Protein AF-A0A919HSX3-F1 (afdb_monomer_lite)

Foldseek 3Di:
DEDDDCVVCNPVQQAAEAEDELAEDDPVDDDDDNQDPVRHHDPRYDYHYAYDYDCLQVPDDDACALLFNHDPANQRASNLVNVVVVVLVCVVVPNLAADDLVPDDPVCSVVVVNHDDPVRVRNSHHDPLNVLLRVLCCCPQQVDDDDPDDDVVNVSDDDDDDGPDGPVVSSLSSLLQLLLLLCVCQQVVVVVVDSSLVSQFAQCVDPVSLVVQQVVLVVQQVVLVVQQVVQQVPDDPVCVVVRDRDDGDDDRDGRGSSVVVNVVSVVSNCCLPVHDDDPPDPVVVVVVPPDDPDDDDDDPVVVNVSSVSSNVSNVVCNCLLAPPVGLVVCCVPSSVSNSVCSSHHD

Organism: Klebsiella pneumoniae (NCBI:txid573)

Radius of gyration: 23.53 Å; chains: 1; bounding box: 71×55×70 Å

InterPro domains:
  IPR018712 T6SS, Phospholipase effector Tle1-like, catalytic domain [PF09994] (11-87)
  IPR054388 T6SS, Phospholipase effector Tle1-like, C-terminal domain [PF22137] (131-345)

pLDDT: mean 89.42, std 12.16, range [39.06, 98.56]

Secondary structure (DSSP, 8-state):
-PPPPHHHHTTS-S-EEEEEESS---TTS----S--TTS---TTEEEEEESSSHHHHH--PPTTGGG-S-SSSGGGSTHHHHHHHHHHHHHHTT----B-GGGS-GGGTT-GGGBPPHHHHHTT---HHHHHHHHHHHHHHH-----SS--HHHHT---PPPPSS-HHHHHHHHHHHHHHHHIIIIIT-GGGGSHHHHHS--TT-SHHHHHHHHHHHHHHHHHHHHHHHHHHHHS-GGGGGG--PPPPPPP---S-HHHHHHHHHHHHHHHHHH-PPPPS-HHHHHHTT-SSS------HHHHHHHHHHHHHHHHHHHHHHS-TT-GGGGTTSHHHHHHHHHHH--

Structure (mmCIF, N/CA/C/O backbone):
data_AF-A0A919HSX3-F1
#
_entry.id   AF-A0A919HSX3-F1
#
loop_
_atom_site.group_PDB
_atom_site.id
_atom_site.type_symbol
_atom_site.label_atom_id
_atom_site.label_alt_id
_atom_site.label_comp_id
_atom_site.label_asym_id
_atom_site.label_entity_id
_atom_site.label_seq_id
_atom_site.pdbx_PDB_ins_code
_atom_site.Cartn_x
_atom_site.Cartn_y
_atom_site.Cartn_z
_atom_site.occupancy
_atom_site.B_iso_or_equiv
_atom_site.auth_seq_id
_atom_site.auth_comp_id
_atom_site.auth_asym_id
_atom_site.auth_atom_id
_atom_site.pdbx_PDB_model_num
ATOM 1 N N . MET A 1 1 ? 4.288 -13.876 16.994 1.00 58.75 1 MET A N 1
ATOM 2 C CA . MET A 1 1 ? 3.567 -14.457 18.169 1.00 58.75 1 MET A CA 1
ATOM 3 C C . MET A 1 1 ? 2.396 -15.279 17.642 1.00 58.75 1 MET A C 1
ATOM 5 O O . MET A 1 1 ? 1.659 -14.753 16.823 1.00 58.75 1 MET A O 1
ATOM 9 N N . GLU A 1 2 ? 2.237 -16.547 18.030 1.00 80.69 2 GLU A N 1
ATOM 10 C CA . GLU A 1 2 ? 1.184 -17.411 17.460 1.00 80.69 2 GLU A CA 1
ATOM 11 C C . GLU A 1 2 ? -0.181 -17.210 18.136 1.00 80.69 2 GLU A C 1
ATOM 13 O O . GLU A 1 2 ? -0.257 -16.921 19.332 1.00 80.69 2 GLU A O 1
ATOM 18 N N . LEU A 1 3 ? -1.266 -17.399 17.375 1.00 85.62 3 LEU A N 1
ATOM 19 C CA . LEU A 1 3 ? -2.615 -17.459 17.940 1.00 85.62 3 LEU A CA 1
ATOM 20 C C . LEU A 1 3 ? -2.760 -18.679 18.871 1.00 85.62 3 LEU A C 1
ATOM 22 O O . LEU A 1 3 ? -2.145 -19.713 18.590 1.00 85.62 3 LEU A O 1
ATOM 26 N N . PRO A 1 4 ? -3.603 -18.593 19.925 1.00 86.06 4 PRO A N 1
ATOM 27 C CA . PRO A 1 4 ? -3.872 -19.699 20.841 1.00 86.06 4 PRO A CA 1
ATOM 28 C C . PRO A 1 4 ? -4.146 -21.016 20.116 1.00 86.06 4 PRO A C 1
ATOM 30 O O . PRO A 1 4 ? -4.780 -21.040 19.059 1.00 86.06 4 PRO A O 1
ATOM 33 N N . ASP A 1 5 ? -3.653 -22.104 20.696 1.00 84.19 5 ASP A N 1
ATOM 34 C CA . ASP A 1 5 ? -3.845 -23.450 20.172 1.00 84.19 5 ASP A CA 1
ATOM 35 C C . ASP A 1 5 ? -5.328 -23.861 20.195 1.00 84.19 5 ASP A C 1
ATOM 37 O O . ASP A 1 5 ? -6.028 -23.639 21.185 1.00 84.19 5 ASP A O 1
ATOM 41 N N . ASP A 1 6 ? -5.803 -24.473 19.109 1.00 83.88 6 ASP A N 1
ATOM 42 C CA . ASP A 1 6 ? -7.217 -24.839 18.964 1.00 83.88 6 ASP A CA 1
ATOM 43 C C . ASP A 1 6 ? -7.579 -26.117 19.729 1.00 83.88 6 ASP A C 1
ATOM 45 O O . ASP A 1 6 ? -8.749 -26.300 20.065 1.00 83.88 6 ASP A O 1
ATOM 49 N N . GLU A 1 7 ? -6.617 -27.002 20.017 1.00 84.75 7 GLU A N 1
ATOM 50 C CA . GLU A 1 7 ? -6.883 -28.199 20.828 1.00 84.75 7 GLU A CA 1
ATOM 51 C C . GLU A 1 7 ? -7.170 -27.801 22.280 1.00 84.75 7 GLU A C 1
ATOM 53 O O . GLU A 1 7 ? -8.076 -28.340 22.918 1.00 84.75 7 GLU A O 1
ATOM 58 N N . THR A 1 8 ? -6.436 -26.807 22.781 1.00 86.88 8 THR A N 1
ATOM 59 C CA . THR A 1 8 ? -6.531 -26.325 24.163 1.00 86.88 8 THR A CA 1
ATOM 60 C C . THR A 1 8 ? -7.590 -25.232 24.337 1.00 86.88 8 THR A C 1
ATOM 62 O O . THR A 1 8 ? -8.330 -25.233 25.320 1.00 86.88 8 THR A O 1
ATOM 65 N N . TYR A 1 9 ? -7.682 -24.295 23.390 1.00 86.31 9 TYR A N 1
ATOM 66 C CA . TYR A 1 9 ? -8.539 -23.103 23.459 1.00 86.31 9 TYR A CA 1
ATOM 67 C C . TYR A 1 9 ? -9.552 -23.043 22.310 1.00 86.31 9 TYR A C 1
ATOM 69 O O . TYR A 1 9 ? -9.947 -21.961 21.863 1.00 86.31 9 TYR A O 1
ATOM 77 N N . GLY A 1 10 ? -9.984 -24.209 21.829 1.00 84.38 10 GLY A N 1
ATOM 78 C CA . GLY A 1 10 ? -10.921 -24.347 20.720 1.00 84.38 10 GLY A CA 1
ATOM 79 C C . GLY A 1 10 ? -12.138 -23.434 20.849 1.00 84.38 10 GLY A C 1
ATOM 80 O O . GLY A 1 10 ? -12.884 -23.467 21.828 1.00 84.38 10 GLY A O 1
ATOM 81 N N . GLY A 1 11 ? -12.340 -22.591 19.836 1.00 85.19 11 GLY A N 1
ATOM 82 C CA . GLY A 1 11 ? -13.461 -21.659 19.779 1.00 85.19 11 GLY A CA 1
ATOM 83 C C . GLY A 1 11 ? -13.307 -20.388 20.619 1.00 85.19 11 GLY A C 1
ATOM 84 O O . GLY A 1 11 ? -14.274 -19.625 20.669 1.00 85.19 11 GLY A O 1
ATOM 85 N N . LEU A 1 12 ? -12.150 -20.122 21.235 1.00 92.38 12 LEU A N 1
ATOM 86 C CA . LEU A 1 12 ? -11.864 -18.829 21.871 1.00 92.38 12 LEU A CA 1
ATOM 87 C C . LEU A 1 12 ? -11.880 -17.695 20.835 1.00 92.38 12 LEU A C 1
ATOM 89 O O . LEU A 1 12 ? -12.573 -16.696 21.014 1.00 92.38 12 LEU A O 1
ATOM 93 N N . ILE A 1 13 ? -11.169 -17.886 19.720 1.00 92.69 13 ILE A N 1
ATOM 94 C CA . ILE A 1 13 ? -11.174 -16.973 18.572 1.00 92.69 13 ILE A CA 1
ATOM 95 C C . ILE A 1 13 ? -12.144 -17.517 17.525 1.00 92.69 13 ILE A C 1
ATOM 97 O O . ILE A 1 13 ? -12.017 -18.656 17.080 1.00 92.69 13 ILE A O 1
ATOM 101 N N . LYS A 1 14 ? -13.133 -16.704 17.134 1.00 92.44 14 LYS A N 1
ATOM 102 C CA . LYS A 1 14 ? -14.157 -17.096 16.148 1.00 92.44 14 LYS A CA 1
ATOM 103 C C . LYS A 1 14 ? -13.720 -16.846 14.709 1.00 92.44 14 LYS A C 1
ATOM 105 O O . LYS A 1 14 ? -13.995 -17.664 13.838 1.00 92.44 14 LYS A O 1
ATOM 110 N N . LYS A 1 15 ? -13.040 -15.725 14.474 1.00 93.06 15 LYS A N 1
ATOM 111 C CA . LYS A 1 15 ? -12.499 -15.337 13.174 1.00 93.06 15 LYS A CA 1
ATOM 112 C C . LYS A 1 15 ? -11.264 -14.468 13.382 1.00 93.06 15 LYS A C 1
ATOM 114 O O . LYS A 1 15 ? -11.265 -13.597 14.248 1.00 93.06 15 LYS A O 1
ATOM 119 N N . CYS A 1 16 ? -10.242 -14.696 12.572 1.00 95.12 16 CYS A N 1
ATOM 120 C CA . CYS A 1 16 ? -9.092 -13.825 12.404 1.00 95.12 16 CYS A CA 1
ATOM 121 C C . CYS A 1 16 ? -8.923 -13.543 10.905 1.00 95.12 16 CYS A C 1
ATOM 123 O O . CYS A 1 16 ? -9.013 -14.452 10.079 1.00 95.12 16 CYS A O 1
ATOM 125 N N . VAL A 1 17 ? -8.720 -12.277 10.556 1.00 96.44 17 VAL A N 1
ATOM 126 C CA . VAL A 1 17 ? -8.396 -11.844 9.196 1.00 96.44 17 VAL A CA 1
ATOM 127 C C . VAL A 1 17 ? -7.115 -11.036 9.284 1.00 96.44 17 VAL A C 1
ATOM 129 O O . VAL A 1 17 ? -7.069 -10.038 10.000 1.00 96.44 17 VAL A O 1
ATOM 132 N N . HIS A 1 18 ? -6.079 -11.490 8.588 1.00 97.38 18 HIS A N 1
ATOM 133 C CA . HIS A 1 18 ? -4.786 -10.828 8.531 1.00 97.38 18 HIS A CA 1
ATOM 134 C C . HIS A 1 18 ? -4.514 -10.375 7.097 1.00 97.38 18 HIS A C 1
ATOM 136 O O . HIS A 1 18 ? -4.361 -11.196 6.197 1.00 97.38 18 HIS A O 1
ATOM 142 N N . LEU A 1 19 ? -4.502 -9.064 6.872 1.00 97.81 19 LEU A N 1
ATOM 143 C CA . LEU A 1 19 ? -4.258 -8.470 5.559 1.00 97.81 19 LEU A CA 1
ATOM 144 C C . LEU A 1 19 ? -2.809 -7.985 5.539 1.00 97.81 19 LEU A C 1
ATOM 146 O O . LEU A 1 19 ? -2.426 -7.175 6.382 1.00 97.81 19 LEU A O 1
ATOM 150 N N . VAL A 1 20 ? -1.994 -8.518 4.629 1.00 97.31 20 VAL A N 1
ATOM 151 C CA . VAL A 1 20 ? -0.535 -8.349 4.654 1.00 97.31 20 VAL A CA 1
ATOM 152 C C . VAL A 1 20 ? -0.020 -7.659 3.399 1.00 97.31 20 VAL A C 1
ATOM 154 O O . VAL A 1 20 ? -0.545 -7.837 2.299 1.00 97.31 20 VAL A O 1
ATOM 157 N N . SER A 1 21 ? 1.044 -6.879 3.568 1.00 97.44 21 SER A N 1
ATOM 158 C CA . SER A 1 21 ? 1.722 -6.184 2.476 1.00 97.44 21 SER A CA 1
ATOM 159 C C . SER A 1 21 ? 2.553 -7.156 1.639 1.00 97.44 21 SER A C 1
ATOM 161 O O . SER A 1 21 ? 3.377 -7.901 2.162 1.00 97.44 21 SER A O 1
ATOM 163 N N . GLY A 1 22 ? 2.360 -7.110 0.323 1.00 96.50 22 GLY A N 1
ATOM 164 C CA . GLY A 1 22 ? 3.170 -7.832 -0.651 1.00 96.50 22 GLY A CA 1
ATOM 165 C C . GLY A 1 22 ? 4.442 -7.101 -1.082 1.00 96.50 22 GLY A C 1
ATOM 166 O O . GLY A 1 22 ? 5.256 -7.706 -1.775 1.00 96.50 22 GLY A O 1
ATOM 167 N N . HIS A 1 23 ? 4.610 -5.814 -0.731 1.00 97.19 23 HIS A N 1
ATOM 168 C CA . HIS A 1 23 ? 5.729 -4.993 -1.211 1.00 97.19 23 HIS A CA 1
ATOM 169 C C . HIS A 1 23 ? 6.658 -4.401 -0.135 1.00 97.19 23 HIS A C 1
ATOM 171 O O . HIS A 1 23 ? 7.686 -3.833 -0.504 1.00 97.19 23 HIS A O 1
ATOM 177 N N . GLU A 1 24 ? 6.341 -4.524 1.157 1.00 96.19 24 GLU A N 1
ATOM 178 C CA . GLU A 1 24 ? 7.178 -4.014 2.252 1.00 96.19 24 GLU A CA 1
ATOM 179 C C . GLU A 1 24 ? 8.506 -4.782 2.379 1.00 96.19 24 GLU A C 1
ATOM 181 O O . GLU A 1 24 ? 8.541 -6.006 2.271 1.00 96.19 24 GLU A O 1
ATOM 186 N N . GLN A 1 25 ? 9.609 -4.057 2.595 1.00 92.00 25 GLN A N 1
ATOM 187 C CA . GLN A 1 25 ? 10.972 -4.616 2.605 1.00 92.00 25 GLN A CA 1
ATOM 188 C C . GLN A 1 25 ? 11.880 -4.007 3.678 1.00 92.00 25 GLN A C 1
ATOM 190 O O . GLN A 1 25 ? 13.057 -4.357 3.764 1.00 92.00 25 GLN A O 1
ATOM 195 N N . ARG A 1 26 ? 11.382 -3.059 4.479 1.00 88.88 26 ARG A N 1
ATOM 196 C CA . ARG A 1 26 ? 12.188 -2.437 5.527 1.00 88.88 26 ARG A CA 1
ATOM 197 C C . ARG A 1 26 ? 12.469 -3.449 6.631 1.00 88.88 26 ARG A C 1
ATOM 199 O O . ARG A 1 26 ? 11.552 -4.042 7.190 1.00 88.88 26 ARG A O 1
ATOM 206 N N . LEU A 1 27 ? 13.739 -3.558 7.017 1.00 83.69 27 LEU A N 1
ATOM 207 C CA . LEU A 1 27 ? 14.185 -4.434 8.108 1.00 83.69 27 LEU A CA 1
ATOM 208 C C . LEU A 1 27 ? 13.515 -4.107 9.453 1.00 83.69 27 LEU A C 1
ATOM 210 O O . LEU A 1 27 ? 13.384 -4.980 10.302 1.00 83.69 27 LEU A O 1
ATOM 214 N N . CYS A 1 28 ? 13.060 -2.864 9.642 1.00 85.00 28 CYS A N 1
ATOM 215 C CA . CYS A 1 28 ? 12.328 -2.439 10.834 1.00 85.00 28 CYS A CA 1
ATOM 216 C C . CYS A 1 28 ? 10.829 -2.804 10.830 1.00 85.00 28 CYS A C 1
ATOM 218 O O . CYS A 1 28 ? 10.156 -2.540 11.823 1.00 85.00 28 CYS A O 1
ATOM 220 N N . PHE A 1 29 ? 10.314 -3.423 9.759 1.00 90.81 29 PHE A N 1
ATOM 221 C CA . PHE A 1 29 ? 8.922 -3.874 9.632 1.00 90.81 29 PHE A CA 1
ATOM 222 C C . PHE A 1 29 ? 8.835 -5.344 9.170 1.00 90.81 29 PHE A C 1
ATOM 224 O O . PHE A 1 29 ? 8.279 -5.619 8.103 1.00 90.81 29 PHE A O 1
ATOM 231 N N . PRO A 1 30 ? 9.376 -6.313 9.936 1.00 92.12 30 PRO A N 1
ATOM 232 C CA . PRO A 1 30 ? 9.204 -7.725 9.613 1.00 92.12 30 PRO A CA 1
ATOM 233 C C . PRO A 1 30 ? 7.727 -8.138 9.725 1.00 92.12 30 PRO A C 1
ATOM 235 O O . PRO A 1 30 ? 7.001 -7.675 10.604 1.00 92.12 30 PRO A O 1
ATOM 238 N N . LEU A 1 31 ? 7.286 -9.032 8.836 1.00 92.75 31 LEU A N 1
ATOM 239 C CA . LEU A 1 31 ? 5.938 -9.598 8.874 1.00 92.75 31 LEU A CA 1
ATOM 240 C C . LEU A 1 31 ? 5.865 -10.774 9.860 1.00 92.75 31 LEU A C 1
ATOM 242 O O . LEU A 1 31 ? 6.533 -11.789 9.667 1.00 92.75 31 LEU A O 1
ATOM 246 N N . ASP A 1 32 ? 4.976 -10.683 10.847 1.00 93.06 32 ASP A N 1
ATOM 247 C CA . ASP A 1 32 ? 4.544 -11.815 11.673 1.00 93.06 32 ASP A CA 1
ATOM 248 C C . ASP A 1 32 ? 3.318 -12.485 11.032 1.00 93.06 32 ASP A C 1
ATOM 250 O O . ASP A 1 32 ? 2.192 -12.014 11.181 1.00 93.06 32 ASP A O 1
ATOM 254 N N . SER A 1 33 ? 3.520 -13.592 10.313 1.00 94.69 33 SER A N 1
ATOM 255 C CA . SER A 1 33 ? 2.406 -14.367 9.747 1.00 94.69 33 SER A CA 1
ATOM 256 C C . SER A 1 33 ? 1.567 -15.036 10.844 1.00 94.69 33 SER A C 1
ATOM 258 O O . SER A 1 33 ? 2.094 -15.487 11.862 1.00 94.69 33 SER A O 1
ATOM 260 N N . VAL A 1 34 ? 0.260 -15.188 10.604 1.00 94.62 34 VAL A N 1
ATOM 261 C CA . VAL A 1 34 ? -0.631 -15.986 11.473 1.00 94.62 34 VAL A CA 1
ATOM 262 C C . VAL A 1 34 ? -0.473 -17.501 11.267 1.00 94.62 34 VAL A C 1
ATOM 264 O O . VAL A 1 34 ? -1.137 -18.295 11.940 1.00 94.62 34 VAL A O 1
ATOM 267 N N . ARG A 1 35 ? 0.398 -17.929 10.345 1.00 93.38 35 ARG A N 1
ATOM 268 C CA . ARG A 1 35 ? 0.764 -19.336 10.145 1.00 93.38 35 ARG A CA 1
ATOM 269 C C . ARG A 1 35 ? 1.592 -19.837 11.333 1.00 93.38 35 ARG A C 1
ATOM 271 O O . ARG A 1 35 ? 2.592 -19.229 11.699 1.00 93.38 35 ARG A O 1
ATOM 278 N N . ARG A 1 36 ? 1.198 -20.974 11.911 1.00 90.44 36 ARG A N 1
ATOM 279 C CA . ARG A 1 36 ? 1.895 -21.596 13.050 1.00 90.44 36 ARG A CA 1
ATOM 280 C C . ARG A 1 36 ? 3.203 -22.266 12.616 1.00 90.44 36 ARG A C 1
ATOM 282 O O . ARG A 1 36 ? 3.376 -22.607 11.443 1.00 90.44 36 ARG A O 1
ATOM 289 N N . ALA A 1 37 ? 4.082 -22.561 13.573 1.00 87.94 37 ALA A N 1
ATOM 290 C CA . ALA A 1 37 ? 5.369 -23.232 13.366 1.00 87.94 37 ALA A CA 1
ATOM 291 C C . ALA A 1 37 ? 5.259 -24.606 12.680 1.00 87.94 37 ALA A C 1
ATOM 293 O O . ALA A 1 37 ? 6.199 -25.059 12.033 1.00 87.94 37 ALA A O 1
ATOM 294 N N . ASN A 1 38 ? 4.100 -25.264 12.769 1.00 88.31 38 ASN A N 1
ATOM 295 C CA . ASN A 1 38 ? 3.816 -26.506 12.042 1.00 88.31 38 ASN A CA 1
ATOM 296 C C . ASN A 1 38 ? 3.491 -26.294 10.544 1.00 88.31 38 ASN A C 1
ATOM 298 O O . ASN A 1 38 ? 3.114 -27.245 9.858 1.00 88.31 38 ASN A O 1
ATOM 302 N N . GLY A 1 39 ? 3.587 -25.056 10.049 1.00 89.00 39 GLY A N 1
ATOM 303 C CA . GLY A 1 39 ? 3.331 -24.669 8.664 1.00 89.00 39 GLY A CA 1
ATOM 304 C C . GLY A 1 39 ? 1.853 -24.512 8.305 1.00 89.00 39 GLY A C 1
ATOM 305 O O . GLY A 1 39 ? 1.542 -24.290 7.136 1.00 89.00 39 GLY A O 1
ATOM 306 N N . LYS A 1 40 ? 0.929 -24.627 9.268 1.00 90.00 40 LYS A N 1
ATOM 307 C CA . LYS A 1 40 ? -0.518 -24.554 9.025 1.00 90.00 40 LYS A CA 1
ATOM 308 C C . LYS A 1 40 ? -1.117 -23.260 9.560 1.00 90.00 40 LYS A C 1
ATOM 310 O O . LYS A 1 40 ? -0.707 -22.739 10.596 1.00 90.00 40 LYS A O 1
ATOM 315 N N . TYR A 1 41 ? -2.135 -22.777 8.861 1.00 91.81 41 TYR A N 1
ATOM 316 C CA . TYR A 1 41 ? -2.986 -21.697 9.345 1.00 91.81 41 TYR A CA 1
ATOM 317 C C . TYR A 1 41 ? -4.011 -22.236 10.357 1.00 91.81 41 TYR A C 1
ATOM 319 O O . TYR A 1 41 ? -4.549 -23.328 10.141 1.00 91.81 41 TYR A O 1
ATOM 327 N N . PRO A 1 42 ? -4.300 -21.501 11.447 1.00 92.31 42 PRO A N 1
ATOM 328 C CA . PRO A 1 42 ? -5.429 -21.804 12.322 1.00 92.31 42 PRO A CA 1
ATOM 329 C C . PRO A 1 42 ? -6.743 -21.835 11.522 1.00 92.31 42 PRO A C 1
ATOM 331 O O . PRO A 1 42 ? -6.942 -20.955 10.686 1.00 92.31 42 PRO A O 1
ATOM 334 N N . PRO A 1 43 ? -7.680 -22.768 11.777 1.00 90.50 43 PRO A N 1
ATOM 335 C CA . PRO A 1 43 ? -8.936 -22.850 11.022 1.00 90.50 43 PRO A CA 1
ATOM 336 C C . PRO A 1 43 ? -9.808 -21.588 11.104 1.00 90.50 43 PRO A C 1
ATOM 338 O O . PRO A 1 43 ? -10.620 -21.334 10.218 1.00 90.50 43 PRO A O 1
ATOM 341 N N . CYS A 1 44 ? -9.660 -20.795 12.169 1.00 91.31 44 CYS A N 1
ATOM 342 C CA . CYS A 1 44 ? -10.371 -19.530 12.341 1.00 91.31 44 CYS A CA 1
ATOM 343 C C . CYS A 1 44 ? -9.726 -18.358 11.580 1.00 91.31 44 CYS A C 1
ATOM 345 O O . CYS A 1 44 ? -10.335 -17.290 11.504 1.00 91.31 44 CYS A O 1
ATOM 347 N N . ALA A 1 45 ? -8.514 -18.531 11.045 1.00 93.56 45 ALA A N 1
ATOM 348 C CA . ALA A 1 45 ? -7.707 -17.467 10.471 1.00 93.56 45 ALA A CA 1
ATOM 349 C C . ALA A 1 45 ? -7.631 -17.552 8.944 1.00 93.56 45 ALA A C 1
ATOM 351 O O . ALA A 1 45 ? -7.498 -18.629 8.365 1.00 93.56 45 ALA A O 1
ATOM 352 N N . ILE A 1 46 ? -7.662 -16.389 8.300 1.00 94.62 46 ILE A N 1
ATOM 353 C CA . ILE A 1 46 ? -7.290 -16.213 6.896 1.00 94.62 46 ILE A CA 1
ATOM 354 C C . ILE A 1 46 ? -6.206 -15.141 6.807 1.00 94.62 46 ILE A C 1
ATOM 356 O O . ILE A 1 46 ? -6.256 -14.146 7.531 1.00 94.62 46 ILE A O 1
ATOM 360 N N . GLU A 1 47 ? -5.233 -15.350 5.926 1.00 96.00 47 GLU A N 1
ATOM 361 C CA . GLU A 1 47 ? -4.163 -14.396 5.642 1.00 96.00 47 GLU A CA 1
ATOM 362 C C . GLU A 1 47 ? -4.180 -14.059 4.152 1.00 96.00 47 GLU A C 1
ATOM 364 O O . GLU A 1 47 ? -4.168 -14.963 3.314 1.00 96.00 47 GLU A O 1
ATOM 369 N N . VAL A 1 48 ? -4.261 -12.772 3.821 1.00 96.44 48 VAL A N 1
ATOM 370 C CA . VAL A 1 48 ? -4.494 -12.294 2.454 1.00 96.44 48 VAL A CA 1
ATOM 371 C C . VAL A 1 48 ? -3.415 -11.290 2.077 1.00 96.44 48 VAL A C 1
ATOM 373 O O . VAL A 1 48 ? -3.220 -10.293 2.768 1.00 96.44 48 VAL A O 1
ATOM 376 N N . VAL A 1 49 ? -2.719 -11.545 0.970 1.00 96.25 49 VAL A N 1
ATOM 377 C CA . VAL A 1 49 ? -1.662 -10.664 0.459 1.00 96.25 49 VAL A CA 1
ATOM 378 C C . VAL A 1 49 ? -2.267 -9.586 -0.435 1.00 96.25 49 VAL A C 1
ATOM 380 O O . VAL A 1 49 ? -2.988 -9.893 -1.383 1.00 96.25 49 VAL A O 1
ATOM 383 N N . TYR A 1 50 ? -1.920 -8.332 -0.163 1.00 97.31 50 TYR A N 1
ATOM 384 C CA . TYR A 1 50 ? -2.330 -7.154 -0.923 1.00 97.31 50 TYR A CA 1
ATOM 385 C C . TYR A 1 50 ? -1.122 -6.442 -1.547 1.00 97.31 50 TYR A C 1
ATOM 387 O O . TYR A 1 50 ? -0.007 -6.538 -1.026 1.00 97.31 50 TYR A O 1
ATOM 395 N N . PRO A 1 51 ? -1.298 -5.700 -2.655 1.00 97.25 51 PRO A N 1
ATOM 396 C CA . PRO A 1 51 ? -0.240 -4.856 -3.168 1.00 97.25 51 PRO A CA 1
ATOM 397 C C . PRO A 1 51 ? -0.046 -3.660 -2.237 1.00 97.25 51 PRO A C 1
ATOM 399 O O . PRO A 1 51 ? -0.999 -3.130 -1.685 1.00 97.25 51 PRO A O 1
ATOM 402 N N . GLY A 1 52 ? 1.196 -3.210 -2.129 1.00 96.06 52 GLY A N 1
ATOM 403 C CA . GLY A 1 52 ? 1.568 -1.961 -1.468 1.00 96.06 52 GLY A CA 1
ATOM 404 C C . GLY A 1 52 ? 2.586 -2.209 -0.367 1.00 96.06 52 GLY A C 1
ATOM 405 O O . GLY A 1 52 ? 2.888 -3.366 -0.081 1.00 96.06 52 GLY A O 1
ATOM 406 N N . MET A 1 53 ? 3.154 -1.146 0.188 1.00 95.50 53 MET A N 1
ATOM 407 C CA . MET A 1 53 ? 4.012 -1.140 1.376 1.00 95.50 53 MET A CA 1
ATOM 408 C C . MET A 1 53 ? 3.163 -1.261 2.652 1.00 95.50 53 MET A C 1
ATOM 410 O O . MET A 1 53 ? 1.973 -1.550 2.585 1.00 95.50 53 MET A O 1
ATOM 414 N N . HIS A 1 54 ? 3.748 -1.041 3.830 1.00 95.44 54 HIS A N 1
ATOM 415 C CA . HIS A 1 54 ? 3.041 -1.184 5.106 1.00 95.44 54 HIS A CA 1
ATOM 416 C C . HIS A 1 54 ? 1.739 -0.357 5.210 1.00 95.44 54 HIS A C 1
ATOM 418 O O . HIS A 1 54 ? 0.669 -0.911 5.475 1.00 95.44 54 HIS A O 1
ATOM 424 N N . SER A 1 55 ? 1.805 0.956 4.971 1.00 95.19 55 SER A N 1
ATOM 425 C CA . SER A 1 55 ? 0.649 1.851 5.153 1.00 95.19 55 SER A CA 1
ATOM 426 C C . SER A 1 55 ? -0.293 1.900 3.945 1.00 95.19 55 SER A C 1
ATOM 428 O O . SER A 1 55 ? -1.437 2.319 4.103 1.00 95.19 55 SER A O 1
ATOM 430 N N . ASP A 1 56 ? 0.116 1.377 2.783 1.00 95.94 56 ASP A N 1
ATOM 431 C CA . ASP A 1 56 ? -0.813 1.054 1.688 1.00 95.94 56 ASP A CA 1
ATOM 432 C C . ASP A 1 56 ? -1.857 0.007 2.142 1.00 95.94 56 ASP A C 1
ATOM 434 O O . ASP A 1 56 ? -2.924 -0.095 1.545 1.00 95.94 56 ASP A O 1
ATOM 438 N N . ILE A 1 57 ? -1.553 -0.793 3.180 1.00 96.44 57 ILE A N 1
ATOM 439 C CA . ILE A 1 57 ? -2.465 -1.801 3.741 1.00 96.44 57 ILE A CA 1
ATOM 440 C C . ILE A 1 57 ? -3.204 -1.244 4.956 1.00 96.44 57 ILE A C 1
ATOM 442 O O . ILE A 1 57 ? -4.431 -1.206 4.979 1.00 96.44 57 ILE A O 1
ATOM 446 N N . GLY A 1 58 ? -2.459 -0.795 5.969 1.00 94.06 58 GLY A N 1
ATOM 447 C CA . GLY A 1 58 ? -3.039 -0.318 7.229 1.00 94.06 58 GLY A CA 1
ATOM 448 C C . GLY A 1 58 ? -3.729 1.047 7.139 1.00 94.06 58 GLY A C 1
ATOM 449 O O . GLY A 1 58 ? -4.453 1.424 8.059 1.00 94.06 58 GLY A O 1
ATOM 450 N N . GLY A 1 59 ? -3.506 1.790 6.052 1.00 93.50 59 GLY A N 1
ATOM 451 C CA . GLY A 1 59 ? -3.834 3.208 5.958 1.00 93.50 59 GLY A CA 1
ATOM 452 C C . GLY A 1 59 ? -2.826 4.089 6.703 1.00 93.50 59 GLY A C 1
ATOM 453 O O . GLY A 1 59 ? -1.966 3.614 7.445 1.00 93.50 59 GLY A O 1
ATOM 454 N N . GLY A 1 60 ? -2.926 5.402 6.495 1.00 89.00 60 GLY A N 1
ATOM 455 C CA . GLY A 1 60 ? -2.104 6.397 7.196 1.00 89.00 60 GLY A CA 1
ATOM 456 C C . GLY A 1 60 ? -1.438 7.426 6.287 1.00 89.00 60 GLY A C 1
ATOM 457 O O . GLY A 1 60 ? -1.092 8.503 6.776 1.00 89.00 60 GLY A O 1
ATOM 458 N N . TYR A 1 61 ? -1.323 7.129 4.992 1.00 89.69 61 TYR A N 1
ATOM 459 C CA . TYR A 1 61 ? -0.898 8.093 3.982 1.00 89.69 61 TYR A CA 1
ATOM 460 C C . TYR A 1 61 ? -2.044 9.051 3.619 1.00 89.69 61 TYR A C 1
ATOM 462 O O . TYR A 1 61 ? -3.086 8.582 3.164 1.00 89.69 61 TYR A O 1
ATOM 470 N N . PRO A 1 62 ? -1.915 10.376 3.815 1.00 90.06 62 PRO A N 1
ATOM 471 C CA . PRO A 1 62 ? -2.807 11.361 3.214 1.00 90.06 62 PRO A CA 1
ATOM 472 C C . PRO A 1 62 ? -2.718 11.409 1.678 1.00 90.06 62 PRO A C 1
ATOM 474 O O . PRO A 1 62 ? -1.660 11.134 1.101 1.00 90.06 62 PRO A O 1
ATOM 477 N N . PRO A 1 63 ? -3.788 11.873 1.005 1.00 90.94 63 PRO A N 1
ATOM 478 C CA . PRO A 1 63 ? -3.747 12.210 -0.414 1.00 90.94 63 PRO A CA 1
ATOM 479 C C . PRO A 1 63 ? -2.591 13.159 -0.754 1.00 90.94 63 PRO A C 1
ATOM 481 O O . PRO A 1 63 ? -2.383 14.180 -0.094 1.00 90.94 63 PRO A O 1
ATOM 484 N N . GLY A 1 64 ? -1.847 12.833 -1.811 1.00 90.19 64 GLY A N 1
ATOM 485 C CA . GLY A 1 64 ? -0.720 13.622 -2.307 1.00 90.19 64 GLY A CA 1
ATOM 486 C C . GLY A 1 64 ? 0.632 13.313 -1.660 1.00 90.19 64 GLY A C 1
ATOM 487 O O . GLY A 1 64 ? 1.645 13.823 -2.145 1.00 90.19 64 GLY A O 1
ATOM 488 N N . GLU A 1 65 ? 0.700 12.472 -0.622 1.00 88.44 65 GLU A N 1
ATOM 489 C CA . GLU A 1 65 ? 1.986 12.054 -0.053 1.00 88.44 65 GLU A CA 1
ATOM 490 C C . GLU A 1 65 ? 2.828 11.312 -1.097 1.00 88.44 65 GLU A C 1
ATOM 492 O O . GLU A 1 65 ? 2.314 10.518 -1.888 1.00 88.44 65 GLU A O 1
ATOM 497 N N . GLN A 1 66 ? 4.120 11.647 -1.181 1.00 85.75 66 GLN A N 1
ATOM 498 C CA . GLN A 1 66 ? 5.009 11.175 -2.252 1.00 85.75 66 GLN A CA 1
ATOM 499 C C . GLN A 1 66 ? 4.528 11.509 -3.675 1.00 85.75 66 GLN A C 1
ATOM 501 O O . GLN A 1 66 ? 5.009 10.934 -4.653 1.00 85.75 66 GLN A O 1
ATOM 506 N N . GLY A 1 67 ? 3.595 12.456 -3.810 1.00 86.62 67 GLY A N 1
ATOM 507 C CA . GLY A 1 67 ? 2.975 12.812 -5.080 1.00 86.62 67 GLY A CA 1
ATOM 508 C C . GLY A 1 67 ? 2.011 11.749 -5.606 1.00 86.62 67 GLY A C 1
ATOM 509 O O . GLY A 1 67 ? 1.754 11.713 -6.816 1.00 86.62 67 GLY A O 1
ATOM 510 N N . LYS A 1 68 ? 1.435 10.926 -4.725 1.00 88.88 68 LYS A N 1
ATOM 511 C CA . LYS A 1 68 ? 0.562 9.790 -5.055 1.00 88.88 68 LYS A CA 1
ATOM 512 C C . LYS A 1 68 ? -0.851 9.963 -4.498 1.00 88.88 68 LYS A C 1
ATOM 514 O O . LYS A 1 68 ? -1.066 10.779 -3.608 1.00 88.88 68 LYS A O 1
ATOM 519 N N . GLY A 1 69 ? -1.834 9.253 -5.056 1.00 83.50 69 GLY A N 1
ATOM 520 C CA . GLY A 1 69 ? -3.229 9.340 -4.597 1.00 83.50 69 GLY A CA 1
ATOM 521 C C . GLY A 1 69 ? -3.792 10.769 -4.605 1.00 83.50 69 GLY A C 1
ATOM 522 O O . GLY A 1 69 ? -4.523 11.150 -3.697 1.00 83.50 69 GLY A O 1
ATOM 523 N N . ASN A 1 70 ? -3.407 11.596 -5.586 1.00 80.69 70 ASN A N 1
ATOM 524 C CA . ASN A 1 70 ? -3.749 13.024 -5.604 1.00 80.69 70 ASN A CA 1
ATOM 525 C C . ASN A 1 70 ? -5.226 13.226 -5.962 1.00 80.69 70 ASN A C 1
ATOM 527 O O . ASN A 1 70 ? -5.581 13.298 -7.138 1.00 80.69 70 ASN A O 1
ATOM 531 N N . ALA A 1 71 ? -6.069 13.353 -4.946 1.00 83.50 71 ALA A N 1
ATOM 532 C CA . ALA A 1 71 ? -7.427 13.870 -5.041 1.00 83.50 71 ALA A CA 1
ATOM 533 C C . ALA A 1 71 ? -7.773 14.656 -3.773 1.00 83.50 71 ALA A C 1
ATOM 535 O O . ALA A 1 71 ? -7.045 14.624 -2.786 1.00 83.50 71 ALA A O 1
ATOM 536 N N . GLU A 1 72 ? -8.916 15.338 -3.795 1.00 83.69 72 GLU A N 1
ATOM 537 C CA . GLU A 1 72 ? -9.491 15.985 -2.607 1.00 83.69 72 GLU A CA 1
ATOM 538 C C . GLU A 1 72 ? -10.034 14.969 -1.581 1.00 83.69 72 GLU A C 1
ATOM 540 O O . GLU A 1 72 ? -10.466 15.353 -0.498 1.00 83.69 72 GLU A O 1
ATOM 545 N N . HIS A 1 73 ? -10.026 13.677 -1.923 1.00 87.12 73 HIS A N 1
ATOM 546 C CA . HIS A 1 73 ? -10.572 12.576 -1.137 1.00 87.12 73 HIS A CA 1
ATOM 547 C C . HIS A 1 73 ? -9.647 11.351 -1.158 1.00 87.12 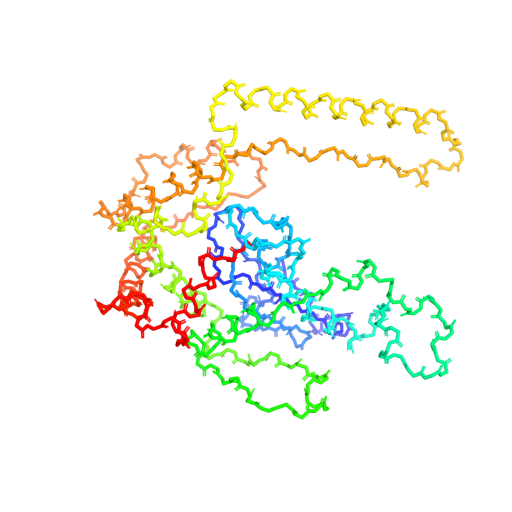73 HIS A C 1
ATOM 549 O O . HIS A 1 73 ? -8.822 11.186 -2.060 1.00 87.12 73 HIS A O 1
ATOM 555 N N . ASP A 1 74 ? -9.906 10.401 -0.264 1.00 91.12 74 ASP A N 1
ATOM 556 C CA . ASP A 1 74 ? -9.088 9.196 -0.083 1.00 91.12 74 ASP A CA 1
ATOM 557 C C . ASP A 1 74 ? -9.304 8.115 -1.153 1.00 91.12 74 ASP A C 1
ATOM 559 O O . ASP A 1 74 ? -8.549 7.154 -1.220 1.00 91.12 74 ASP A O 1
ATOM 563 N N . GLY A 1 75 ? -10.286 8.263 -2.050 1.00 93.00 75 GLY A N 1
ATOM 564 C CA . GLY A 1 75 ? -10.682 7.217 -3.009 1.00 93.00 75 GLY A CA 1
ATOM 565 C C . GLY A 1 75 ? -9.631 6.742 -4.022 1.00 93.00 75 GLY A C 1
ATOM 566 O O . GLY A 1 75 ? -9.907 5.808 -4.779 1.00 93.00 75 GLY A O 1
ATOM 567 N N . HIS A 1 76 ? -8.446 7.354 -4.065 1.00 92.94 76 HIS A N 1
ATOM 568 C CA . HIS A 1 76 ? -7.301 6.875 -4.850 1.00 92.94 76 HIS A CA 1
ATOM 569 C C . HIS A 1 76 ? -6.220 6.173 -4.011 1.00 92.94 76 HIS A C 1
ATOM 571 O O . HIS A 1 76 ? -5.292 5.615 -4.592 1.00 92.94 76 HIS A O 1
ATOM 577 N N . LEU A 1 77 ? -6.331 6.171 -2.680 1.00 95.12 77 LEU A N 1
ATOM 578 C CA . LEU A 1 77 ? -5.396 5.495 -1.784 1.00 95.12 77 LEU A CA 1
ATOM 579 C C . LEU A 1 77 ? -5.647 3.988 -1.794 1.00 95.12 77 LEU A C 1
ATOM 581 O O . LEU A 1 77 ? -6.780 3.534 -1.631 1.00 95.12 77 LEU A O 1
ATOM 585 N N . LEU A 1 78 ? -4.584 3.201 -1.951 1.00 95.56 78 LEU A N 1
ATOM 586 C CA . LEU A 1 78 ? -4.678 1.743 -2.053 1.00 95.56 78 LEU A CA 1
ATOM 587 C C . LEU A 1 78 ? -5.290 1.096 -0.800 1.00 95.56 78 LEU A C 1
ATOM 589 O O . LEU A 1 78 ? -6.051 0.130 -0.910 1.00 95.56 78 LEU A O 1
ATOM 593 N N . SER A 1 79 ? -5.056 1.704 0.362 1.00 96.50 79 SER A N 1
ATOM 594 C CA . SER A 1 79 ? -5.617 1.299 1.652 1.00 96.50 79 SER A CA 1
ATOM 595 C C . SER A 1 79 ? -7.141 1.281 1.675 1.00 96.50 79 SER A C 1
ATOM 597 O O . SER A 1 79 ? -7.717 0.518 2.446 1.00 96.50 79 SER A O 1
ATOM 599 N N . GLN A 1 80 ? -7.818 2.027 0.796 1.00 96.50 80 GLN A N 1
ATOM 600 C CA . GLN A 1 80 ? -9.276 1.989 0.708 1.00 96.50 80 GLN A CA 1
ATOM 601 C C . GLN A 1 80 ? -9.795 0.605 0.303 1.00 96.50 80 GLN A C 1
ATOM 603 O O . GLN A 1 80 ? -10.832 0.172 0.794 1.00 96.50 80 GLN A O 1
ATOM 608 N N . ILE A 1 81 ? -9.073 -0.138 -0.543 1.00 96.00 81 ILE A N 1
ATOM 609 C CA . ILE A 1 81 ? -9.482 -1.504 -0.908 1.00 96.00 81 ILE A CA 1
ATOM 610 C C . ILE A 1 81 ? -9.411 -2.425 0.319 1.00 96.00 81 ILE A C 1
ATOM 612 O O . ILE A 1 81 ? -10.327 -3.206 0.573 1.00 96.00 81 ILE A O 1
ATOM 616 N N . VAL A 1 82 ? -8.335 -2.304 1.096 1.00 96.69 82 VAL A N 1
ATOM 617 C CA . VAL A 1 82 ? -8.092 -3.106 2.303 1.00 96.69 82 VAL A CA 1
ATOM 618 C C . VAL A 1 82 ? -9.083 -2.746 3.414 1.00 96.69 82 VAL A C 1
ATOM 620 O O . VAL A 1 82 ? -9.608 -3.633 4.086 1.00 96.69 82 VAL A O 1
ATOM 623 N N . LEU A 1 83 ? -9.407 -1.456 3.559 1.00 96.75 83 LEU A N 1
ATOM 624 C CA . LEU A 1 83 ? -10.439 -0.953 4.466 1.00 96.75 83 LEU A CA 1
ATOM 625 C C . LEU A 1 83 ? -11.793 -1.616 4.194 1.00 96.75 83 LEU A C 1
ATOM 627 O O . LEU A 1 83 ? -12.460 -2.043 5.136 1.00 96.75 83 LEU A O 1
ATOM 631 N N . HIS A 1 84 ? -12.194 -1.727 2.924 1.00 95.06 84 HIS A N 1
ATOM 632 C CA . HIS A 1 84 ? -13.460 -2.360 2.544 1.00 95.06 84 HIS A CA 1
ATOM 633 C C . HIS A 1 84 ? -13.482 -3.861 2.824 1.00 95.06 84 HIS A C 1
ATOM 635 O O . HIS A 1 84 ? -14.493 -4.360 3.319 1.00 95.06 84 HIS A O 1
ATOM 641 N N . ASP A 1 85 ? -12.380 -4.572 2.570 1.00 95.00 85 ASP A N 1
ATOM 642 C CA . ASP A 1 85 ? -12.296 -6.003 2.888 1.00 95.00 85 ASP A CA 1
ATOM 643 C C . ASP A 1 85 ? -12.394 -6.238 4.404 1.00 95.00 85 ASP A C 1
ATOM 645 O O . ASP A 1 85 ? -13.214 -7.029 4.874 1.00 95.00 85 ASP A O 1
ATOM 649 N N . MET A 1 86 ? -11.654 -5.457 5.199 1.00 96.31 86 MET A N 1
ATOM 650 C CA . MET A 1 86 ? -11.729 -5.527 6.659 1.00 96.31 86 MET A CA 1
ATOM 651 C C . MET A 1 86 ? -13.121 -5.148 7.189 1.00 96.31 86 MET A C 1
ATOM 653 O O . MET A 1 86 ? -13.652 -5.834 8.065 1.00 96.31 86 MET A O 1
ATOM 657 N N . TYR A 1 87 ? -13.739 -4.088 6.654 1.00 95.19 87 TYR A N 1
ATOM 658 C CA . TYR A 1 87 ? -15.099 -3.678 7.015 1.00 95.19 87 TYR A CA 1
ATOM 659 C C . TYR A 1 87 ? -16.103 -4.801 6.740 1.00 95.19 87 TYR A C 1
ATOM 661 O O . TYR A 1 87 ? -16.883 -5.151 7.626 1.00 95.19 87 TYR A O 1
ATOM 669 N N . SER A 1 88 ? -16.047 -5.402 5.548 1.00 93.25 88 SER A N 1
ATOM 670 C CA . SER A 1 88 ? -16.912 -6.515 5.149 1.00 93.25 88 SER A CA 1
ATOM 671 C C . SER A 1 88 ? -16.717 -7.733 6.056 1.00 93.25 88 SER A C 1
ATOM 673 O O . SER A 1 88 ? -17.680 -8.255 6.622 1.00 93.25 88 SER A O 1
ATOM 675 N N . ALA A 1 89 ? -15.466 -8.141 6.289 1.00 93.88 89 ALA A N 1
ATOM 676 C CA . ALA A 1 89 ? -15.144 -9.270 7.152 1.00 93.88 89 ALA A CA 1
ATOM 677 C C . ALA A 1 89 ? -15.625 -9.063 8.598 1.00 93.88 89 ALA A C 1
ATOM 679 O O . ALA A 1 89 ? -16.227 -9.964 9.191 1.00 93.88 89 ALA A O 1
ATOM 680 N N . ALA A 1 90 ? -15.400 -7.873 9.162 1.00 95.50 90 ALA A N 1
ATOM 681 C CA . ALA A 1 90 ? -15.851 -7.525 10.503 1.00 95.50 90 ALA A CA 1
ATOM 682 C C . ALA A 1 90 ? -17.384 -7.489 10.590 1.00 95.50 90 ALA A C 1
ATOM 684 O O . ALA A 1 90 ? -17.961 -8.061 11.520 1.00 95.50 90 ALA A O 1
ATOM 685 N N . PHE A 1 91 ? -18.051 -6.870 9.610 1.00 94.00 91 PHE A N 1
ATOM 686 C CA . PHE A 1 91 ? -19.511 -6.798 9.537 1.00 94.00 91 PHE A CA 1
ATOM 687 C C . PHE A 1 91 ? -20.142 -8.196 9.473 1.00 94.00 91 PHE A C 1
ATOM 689 O O . PHE A 1 91 ? -21.041 -8.502 10.257 1.00 94.00 91 PHE A O 1
ATOM 696 N N . ASN A 1 92 ? -19.609 -9.079 8.623 1.00 91.56 92 ASN A N 1
ATOM 697 C CA . ASN A 1 92 ? -20.072 -10.464 8.474 1.00 91.56 92 ASN A CA 1
ATOM 698 C C . ASN A 1 92 ? -19.853 -11.312 9.737 1.00 91.56 92 ASN A C 1
ATOM 700 O O . ASN A 1 92 ? -20.586 -12.270 9.977 1.00 91.56 92 ASN A O 1
ATOM 704 N N . CYS A 1 93 ? -18.893 -10.935 10.585 1.00 93.44 93 CYS A N 1
ATOM 705 C CA . CYS A 1 93 ? -18.675 -11.558 11.892 1.00 93.44 93 CYS A CA 1
ATOM 706 C C . CYS A 1 93 ? -19.515 -10.935 13.022 1.00 93.44 93 CYS A C 1
ATOM 708 O O . CYS A 1 93 ? -19.361 -11.321 14.182 1.00 93.44 93 CYS A O 1
ATOM 710 N N . GLY A 1 94 ? -20.404 -9.988 12.708 1.00 94.81 94 GLY A N 1
ATOM 711 C CA . GLY A 1 94 ? -21.309 -9.360 13.669 1.00 94.81 94 GLY A CA 1
ATOM 712 C C . GLY A 1 94 ? -20.723 -8.159 14.412 1.00 94.81 94 GLY A C 1
ATOM 713 O O . GLY A 1 94 ? -21.278 -7.764 15.441 1.00 94.81 94 GLY A O 1
ATOM 714 N N . ALA A 1 95 ? -19.630 -7.560 13.922 1.00 96.56 95 ALA A N 1
ATOM 715 C CA . ALA A 1 95 ? -19.147 -6.299 14.472 1.00 96.56 95 ALA A CA 1
ATOM 716 C C . ALA A 1 95 ? -20.246 -5.221 14.352 1.00 96.56 95 ALA A C 1
ATOM 718 O O . ALA A 1 95 ? -20.880 -5.105 13.299 1.00 96.56 95 ALA A O 1
ATOM 719 N N . PRO A 1 96 ? -20.496 -4.415 15.401 1.00 95.62 96 PRO A N 1
ATOM 720 C CA . PRO A 1 96 ? -21.584 -3.439 15.427 1.00 95.62 96 PRO A CA 1
ATOM 721 C C . PRO A 1 96 ? -21.228 -2.169 14.632 1.00 95.62 96 PRO A C 1
ATOM 723 O O . PRO A 1 96 ? -21.152 -1.071 15.183 1.00 95.62 96 PRO A O 1
ATOM 726 N N . LEU A 1 97 ? -20.986 -2.317 13.329 1.00 95.62 97 LEU A N 1
ATOM 727 C CA . LEU A 1 97 ? -20.624 -1.220 12.436 1.00 95.62 97 LEU A CA 1
ATOM 728 C C . LEU A 1 97 ? -21.872 -0.521 11.885 1.00 95.62 97 LEU A C 1
ATOM 730 O O . LEU A 1 97 ? -22.933 -1.120 11.690 1.00 95.62 97 LEU A O 1
ATOM 734 N N . LYS A 1 98 ? -21.732 0.780 11.633 1.00 95.19 98 LYS A N 1
ATOM 735 C CA . LYS A 1 98 ? -22.751 1.599 10.968 1.00 95.19 98 LYS A CA 1
ATOM 736 C C . LYS A 1 98 ? -22.708 1.370 9.459 1.00 95.19 98 LYS A C 1
ATOM 738 O O . LYS A 1 98 ? -21.653 1.049 8.923 1.00 95.19 98 LYS A O 1
ATOM 743 N N . VAL A 1 99 ? -23.835 1.587 8.787 1.00 95.06 99 VAL A N 1
ATOM 744 C CA . VAL A 1 99 ? -23.990 1.411 7.331 1.00 95.06 99 VAL A CA 1
ATOM 745 C C . VAL A 1 99 ? -24.610 2.658 6.687 1.00 95.06 99 VAL A C 1
ATOM 747 O O . VAL A 1 99 ? -25.282 3.431 7.387 1.00 95.06 99 VAL A O 1
ATOM 750 N N . PRO A 1 100 ? -24.461 2.852 5.363 1.00 93.62 100 PRO A N 1
ATOM 751 C CA . PRO A 1 100 ? -25.203 3.866 4.619 1.00 93.62 100 PRO A CA 1
ATOM 752 C C . PRO A 1 100 ? -26.709 3.746 4.857 1.00 93.62 100 PRO A C 1
ATOM 754 O O . PRO A 1 100 ? -27.271 2.647 4.893 1.00 93.62 100 PRO A O 1
ATOM 757 N N . LYS A 1 101 ? -27.406 4.880 4.987 1.00 93.25 101 LYS A N 1
ATOM 758 C CA . LYS A 1 101 ? -28.863 4.896 5.227 1.00 93.25 101 LYS A CA 1
ATOM 759 C C . LYS A 1 101 ? -29.636 4.136 4.142 1.00 93.25 101 LYS A C 1
ATOM 761 O O . LYS A 1 101 ? -30.692 3.568 4.411 1.00 93.25 101 LYS A O 1
ATOM 766 N N . GLN A 1 102 ? -29.112 4.147 2.921 1.00 92.06 102 GLN A N 1
ATOM 767 C CA . GLN A 1 102 ? -29.661 3.490 1.742 1.00 92.06 102 GLN A CA 1
ATOM 768 C C . GLN A 1 102 ? -29.588 1.960 1.850 1.00 92.06 102 GLN A C 1
ATOM 770 O O . GLN A 1 102 ? -30.471 1.291 1.324 1.00 92.06 102 GLN A O 1
ATOM 775 N N . ALA A 1 103 ? -28.597 1.423 2.569 1.00 90.88 103 ALA A N 1
ATOM 776 C CA . ALA A 1 103 ? -28.429 -0.012 2.791 1.00 90.88 103 ALA A CA 1
ATOM 777 C C . ALA A 1 103 ? -29.357 -0.566 3.893 1.00 90.88 103 ALA A C 1
ATOM 779 O O . ALA A 1 103 ? -29.553 -1.776 3.992 1.00 90.88 103 ALA A O 1
ATOM 780 N N . LEU A 1 104 ? -29.952 0.296 4.730 1.00 93.00 104 LEU A N 1
ATOM 781 C CA . LEU A 1 104 ? -30.856 -0.142 5.796 1.00 93.00 104 LEU A CA 1
ATOM 782 C C . LEU A 1 104 ? -32.265 -0.470 5.270 1.00 93.00 104 LEU A C 1
ATOM 784 O O . LEU A 1 104 ? -32.850 0.328 4.531 1.00 93.00 104 LEU A O 1
ATOM 788 N N . PRO A 1 105 ? -32.891 -1.559 5.758 1.00 94.06 105 PRO A N 1
ATOM 789 C CA . PRO A 1 105 ? -34.329 -1.772 5.621 1.00 94.06 105 PRO A CA 1
ATOM 790 C C . PRO A 1 105 ? -35.137 -0.586 6.171 1.00 94.06 105 PRO A C 1
ATOM 792 O O . PRO A 1 105 ? -34.761 -0.008 7.192 1.00 94.06 105 PRO A O 1
ATOM 795 N N . GLU A 1 106 ? -36.291 -0.273 5.569 1.00 94.94 106 GLU A N 1
ATOM 796 C CA . GLU A 1 106 ? -37.126 0.893 5.933 1.00 94.94 106 GLU A CA 1
ATOM 797 C C . GLU A 1 106 ? -37.390 1.025 7.440 1.00 94.94 106 GLU A C 1
ATOM 799 O O . GLU A 1 106 ? -37.217 2.096 8.021 1.00 94.94 106 GLU A O 1
ATOM 804 N N . LYS A 1 107 ? -37.700 -0.092 8.112 1.00 95.81 107 LYS A N 1
ATOM 805 C CA . LYS A 1 107 ? -37.951 -0.139 9.564 1.00 95.81 107 LYS A CA 1
ATOM 806 C C . LYS A 1 107 ? -36.778 0.340 10.434 1.00 95.81 107 LYS A C 1
ATOM 808 O O . LYS A 1 107 ? -36.982 0.656 11.602 1.00 95.81 107 LYS A O 1
ATOM 813 N N . PHE A 1 108 ? -35.559 0.363 9.894 1.00 94.81 108 PHE A N 1
ATOM 814 C CA . PHE A 1 108 ? -34.344 0.766 10.602 1.00 94.81 108 PHE A CA 1
ATOM 815 C C . PHE A 1 108 ? -33.808 2.131 10.162 1.00 94.81 108 PHE A C 1
ATOM 817 O O . PHE A 1 108 ? -32.941 2.672 10.841 1.00 94.81 108 PHE A O 1
ATOM 824 N N . LYS A 1 109 ? -34.343 2.747 9.099 1.00 93.31 109 LYS A N 1
ATOM 825 C CA . LYS A 1 109 ? -33.857 4.049 8.599 1.00 93.31 109 LYS A CA 1
ATOM 826 C C . LYS A 1 109 ? -34.060 5.213 9.574 1.00 93.31 109 LYS A C 1
ATOM 828 O O . LYS A 1 109 ? -33.383 6.232 9.442 1.00 93.31 109 LYS A O 1
ATOM 833 N N . SER A 1 110 ? -34.976 5.084 10.537 1.00 93.69 110 SER A N 1
ATOM 834 C CA . SER A 1 110 ? -35.184 6.058 11.620 1.00 93.69 110 SER A CA 1
ATOM 835 C C . SER A 1 110 ? -34.178 5.917 12.771 1.00 93.69 110 SER A C 1
ATOM 837 O O . SER A 1 110 ? -34.067 6.816 13.602 1.00 93.69 110 SER A O 1
ATOM 839 N N . GLN A 1 111 ? -33.424 4.815 12.828 1.00 94.88 111 GLN A N 1
ATOM 840 C CA . GLN A 1 111 ? -32.449 4.537 13.881 1.00 94.88 111 GLN A CA 1
ATOM 841 C C . GLN A 1 111 ? -31.099 5.167 13.524 1.00 94.88 111 GLN A C 1
ATOM 843 O O . GLN A 1 111 ? -30.198 4.498 13.025 1.00 94.88 111 GLN A O 1
ATOM 848 N N . SER A 1 112 ? -30.956 6.468 13.788 1.00 93.19 112 SER A N 1
ATOM 849 C CA . SER A 1 112 ? -29.763 7.257 13.430 1.00 93.19 112 SER A CA 1
ATOM 850 C C . SER A 1 112 ? -28.443 6.671 13.943 1.00 93.19 112 SER A C 1
ATOM 852 O O . SER A 1 112 ? -27.416 6.815 13.291 1.00 93.19 112 SER A O 1
ATOM 854 N N . TRP A 1 113 ? -28.457 5.949 15.064 1.00 94.69 113 TRP A N 1
ATOM 855 C CA . TRP A 1 113 ? -27.277 5.283 15.620 1.00 94.69 113 TRP A CA 1
ATOM 856 C C . TRP A 1 113 ? -26.743 4.122 14.761 1.00 94.69 113 TRP A C 1
ATOM 858 O O . TRP A 1 113 ? -25.590 3.738 14.940 1.00 94.69 113 TRP A O 1
ATOM 868 N N . ARG A 1 114 ? -27.535 3.589 13.817 1.00 95.56 114 ARG A N 1
ATOM 869 C CA . ARG A 1 114 ? -27.101 2.592 12.816 1.00 95.56 114 ARG A CA 1
ATOM 870 C C . ARG A 1 114 ? -26.571 3.216 11.527 1.00 95.56 114 ARG A C 1
ATOM 872 O O . ARG A 1 114 ? -25.954 2.521 10.726 1.00 95.56 114 ARG A O 1
ATOM 879 N N . VAL A 1 115 ? -26.858 4.496 11.310 1.00 96.31 115 VAL A N 1
ATOM 880 C CA . VAL A 1 115 ? -26.560 5.199 10.063 1.00 96.31 115 VAL A CA 1
ATOM 881 C C . VAL A 1 115 ? -25.172 5.817 10.157 1.00 96.31 115 VAL A C 1
ATOM 883 O O . VAL A 1 115 ? -24.875 6.546 11.107 1.00 96.31 115 VAL A O 1
ATOM 886 N N . ILE A 1 116 ? -24.327 5.528 9.172 1.00 95.38 116 ILE A N 1
ATOM 887 C CA . ILE A 1 116 ? -23.038 6.199 9.012 1.00 95.38 116 ILE A CA 1
ATOM 888 C C . ILE A 1 116 ? -23.283 7.679 8.642 1.00 95.38 116 ILE A C 1
ATOM 890 O O . ILE A 1 116 ? -24.093 7.962 7.753 1.00 95.38 116 ILE A O 1
ATOM 894 N N . PRO A 1 117 ? -22.677 8.644 9.355 1.00 94.75 117 PRO A N 1
ATOM 895 C CA . PRO A 1 117 ? -22.722 10.054 8.968 1.00 94.75 117 PRO A CA 1
ATOM 896 C C . PRO A 1 117 ? -22.104 10.280 7.581 1.00 94.75 117 PRO A C 1
ATOM 898 O O . PRO A 1 117 ? -21.192 9.555 7.206 1.00 94.75 117 PRO A O 1
ATOM 901 N N . LEU A 1 118 ? -22.578 11.279 6.828 1.00 91.44 118 LEU A N 1
ATOM 902 C CA . LEU A 1 118 ? -22.136 11.520 5.442 1.00 91.44 118 LEU A CA 1
ATOM 903 C C . LEU A 1 118 ? -20.640 11.849 5.328 1.00 91.44 118 LEU A C 1
ATOM 905 O O . LEU A 1 118 ? -19.984 11.428 4.382 1.00 91.44 118 LEU A O 1
ATOM 909 N N . ASP A 1 119 ? -20.103 12.590 6.293 1.00 91.94 119 ASP A N 1
ATOM 910 C CA . ASP A 1 119 ? -18.679 12.902 6.389 1.00 91.94 119 ASP A CA 1
ATOM 911 C C . ASP A 1 119 ? -17.838 11.636 6.586 1.00 91.94 119 ASP A C 1
ATOM 913 O O . ASP A 1 119 ? -16.802 11.483 5.942 1.00 91.94 119 ASP A O 1
ATOM 917 N N . LEU A 1 120 ? -18.315 10.690 7.399 1.00 92.62 120 LEU A N 1
ATOM 918 C CA . LEU A 1 120 ? -17.651 9.402 7.587 1.00 92.62 120 LEU A CA 1
ATOM 919 C C . LEU A 1 120 ? -17.849 8.469 6.383 1.00 92.62 120 LEU A C 1
ATOM 921 O O . LEU A 1 120 ? -16.913 7.785 5.993 1.00 92.62 120 LEU A O 1
ATOM 925 N N . ASP A 1 121 ? -19.028 8.468 5.760 1.00 92.00 121 ASP A N 1
ATOM 926 C CA . ASP A 1 121 ? -19.322 7.683 4.552 1.00 92.00 121 ASP A CA 1
ATOM 927 C C . ASP A 1 121 ? -18.374 8.045 3.402 1.00 92.00 121 ASP A C 1
ATOM 929 O O . ASP A 1 121 ? -17.839 7.176 2.717 1.00 92.00 121 ASP A O 1
ATOM 933 N N . SER A 1 122 ? -18.084 9.341 3.243 1.00 91.44 122 SER A N 1
ATOM 934 C CA . SER A 1 122 ? -17.151 9.829 2.224 1.00 91.44 122 SER A CA 1
ATOM 935 C C . SER A 1 122 ? -15.716 9.312 2.402 1.00 91.44 122 SER A C 1
ATOM 937 O O . SER A 1 122 ? -15.011 9.136 1.409 1.00 91.44 122 SER A O 1
ATOM 939 N N . GLN A 1 123 ? -15.309 8.973 3.632 1.00 91.94 123 GLN A N 1
ATOM 940 C CA . GLN A 1 123 ? -14.004 8.359 3.921 1.00 91.94 123 GLN A CA 1
ATOM 941 C C . GLN A 1 123 ? -13.932 6.893 3.476 1.00 91.94 123 GLN A C 1
ATOM 943 O O . GLN A 1 123 ? -12.847 6.336 3.398 1.00 91.94 123 GLN A O 1
ATOM 948 N N . PHE A 1 124 ? -15.063 6.260 3.150 1.00 93.56 124 PHE A N 1
ATOM 949 C CA . PHE A 1 124 ? -15.117 4.925 2.550 1.00 93.56 124 PHE A CA 1
ATOM 950 C C . PHE A 1 124 ? -15.208 4.989 1.020 1.00 93.56 124 PHE A C 1
ATOM 952 O O . PHE A 1 124 ? -15.397 3.963 0.372 1.00 93.56 124 PHE A O 1
ATOM 959 N N . PHE A 1 125 ? -15.082 6.159 0.392 1.00 94.12 125 PHE A N 1
ATOM 960 C CA . PHE A 1 125 ? -15.108 6.226 -1.064 1.00 94.12 125 PHE A CA 1
ATOM 961 C C . PHE A 1 125 ? -13.922 5.458 -1.677 1.00 94.12 125 PHE A C 1
ATOM 963 O O . PHE A 1 125 ? -12.791 5.556 -1.202 1.00 94.12 125 PHE A O 1
ATOM 970 N N . VAL A 1 126 ? -14.185 4.705 -2.747 1.00 94.50 126 VAL A N 1
ATOM 971 C CA . VAL A 1 126 ? -13.191 4.014 -3.581 1.00 94.50 126 VAL A CA 1
ATOM 972 C C . VAL A 1 126 ? -13.472 4.410 -5.024 1.00 94.50 126 VAL A C 1
ATOM 974 O O . VAL A 1 126 ? -14.590 4.251 -5.511 1.00 94.50 126 VAL A O 1
ATOM 977 N N . SER A 1 127 ? -12.463 4.927 -5.719 1.00 95.38 127 SER A N 1
ATOM 978 C CA . SER A 1 127 ? -12.601 5.301 -7.127 1.00 95.38 127 SER A CA 1
ATOM 979 C C . SER A 1 127 ? -12.575 4.080 -8.048 1.00 95.38 127 SER A C 1
ATOM 981 O O . SER A 1 127 ? -11.796 3.147 -7.846 1.00 95.38 127 SER A O 1
ATOM 983 N N . GLU A 1 128 ? -13.338 4.137 -9.141 1.00 93.88 128 GLU A N 1
ATOM 984 C CA . GLU A 1 128 ? -13.311 3.103 -10.187 1.00 93.88 128 GLU A CA 1
ATOM 985 C C . GLU A 1 128 ? -11.913 2.934 -10.801 1.00 93.88 128 GLU A C 1
ATOM 987 O O . GLU A 1 128 ? -11.512 1.825 -11.145 1.00 93.88 128 GLU A O 1
ATOM 992 N N . VAL A 1 129 ? -11.138 4.023 -10.881 1.00 93.94 129 VAL A N 1
ATOM 993 C CA . VAL A 1 129 ? -9.745 4.006 -11.354 1.00 93.94 129 VAL A CA 1
ATOM 994 C C . VAL A 1 129 ? -8.873 3.140 -10.446 1.00 93.94 129 VAL A C 1
ATOM 996 O O . VAL A 1 129 ? -8.109 2.309 -10.942 1.00 93.94 129 VAL A O 1
ATOM 999 N N . LEU A 1 130 ? -8.990 3.300 -9.124 1.00 95.56 130 LEU A N 1
ATOM 1000 C CA . LEU A 1 130 ? -8.257 2.471 -8.170 1.00 95.56 130 LEU A CA 1
ATOM 1001 C C . LEU A 1 130 ? -8.707 1.009 -8.262 1.00 95.56 130 LEU A C 1
ATOM 1003 O O . LEU A 1 130 ? -7.859 0.122 -8.344 1.00 95.56 130 LEU A O 1
ATOM 1007 N N . SER A 1 131 ? -10.018 0.753 -8.316 1.00 94.62 131 SER A N 1
ATOM 1008 C CA . SER A 1 131 ? -10.554 -0.605 -8.462 1.00 94.62 131 SER A CA 1
ATOM 1009 C C . SER A 1 131 ? -10.054 -1.292 -9.735 1.00 94.62 131 SER A C 1
ATOM 1011 O O . SER A 1 131 ? -9.651 -2.452 -9.684 1.00 94.62 131 SER A O 1
ATOM 1013 N N . ALA A 1 132 ? -10.020 -0.586 -10.869 1.00 95.06 132 ALA A N 1
ATOM 1014 C CA . ALA A 1 132 ? -9.513 -1.116 -12.134 1.00 95.06 132 ALA A CA 1
ATOM 1015 C C . ALA A 1 132 ? -8.019 -1.467 -12.051 1.00 95.06 132 ALA A C 1
ATOM 1017 O O . ALA A 1 132 ? -7.612 -2.555 -12.457 1.00 95.06 132 ALA A O 1
ATOM 1018 N N . ARG A 1 133 ? -7.206 -0.579 -11.466 1.00 96.88 133 ARG A N 1
ATOM 1019 C CA . ARG A 1 133 ? -5.767 -0.801 -11.256 1.00 96.88 133 ARG A CA 1
ATOM 1020 C C . ARG A 1 133 ? -5.488 -1.970 -10.306 1.00 96.88 133 ARG A C 1
ATOM 1022 O O . ARG A 1 133 ? -4.634 -2.806 -10.596 1.00 96.88 133 ARG A O 1
ATOM 1029 N N . PHE A 1 134 ? -6.228 -2.063 -9.203 1.00 96.19 134 PHE A N 1
ATOM 1030 C CA . PHE A 1 134 ? -6.128 -3.169 -8.251 1.00 96.19 134 PHE A CA 1
ATOM 1031 C C . PHE A 1 134 ? -6.527 -4.510 -8.884 1.00 96.19 134 PHE A C 1
ATOM 1033 O O . PHE A 1 134 ? -5.818 -5.505 -8.739 1.00 96.19 134 PHE A O 1
ATOM 1040 N N . ASN A 1 135 ? -7.622 -4.544 -9.645 1.00 94.75 135 ASN A N 1
ATOM 1041 C CA . ASN A 1 135 ? -8.051 -5.761 -10.333 1.00 94.75 135 ASN A CA 1
ATOM 1042 C C . ASN A 1 135 ? -7.058 -6.183 -11.425 1.00 94.75 135 ASN A C 1
ATOM 1044 O O . ASN A 1 135 ? -6.733 -7.363 -11.517 1.00 94.75 135 ASN A O 1
ATOM 1048 N N . ALA A 1 136 ? -6.475 -5.240 -12.171 1.00 96.44 136 ALA A N 1
ATOM 1049 C CA . ALA A 1 136 ? -5.395 -5.543 -13.109 1.00 96.44 136 ALA A CA 1
ATOM 1050 C C . ALA A 1 136 ? -4.168 -6.166 -12.419 1.00 96.44 136 ALA A C 1
ATOM 1052 O O . ALA A 1 136 ? -3.541 -7.067 -12.975 1.00 96.44 136 ALA A O 1
ATOM 1053 N N . TRP A 1 137 ? -3.844 -5.737 -11.192 1.00 97.00 137 TRP A N 1
ATOM 1054 C CA . TRP A 1 137 ? -2.796 -6.364 -10.381 1.00 97.00 137 TRP A CA 1
ATOM 1055 C C . TRP A 1 137 ? -3.135 -7.808 -10.006 1.00 97.00 137 TRP A C 1
ATOM 1057 O O . TRP A 1 137 ? -2.277 -8.684 -10.144 1.00 97.00 137 TRP A O 1
ATOM 1067 N N . ARG A 1 138 ? -4.382 -8.085 -9.611 1.00 94.06 138 ARG A N 1
ATOM 1068 C CA . ARG A 1 138 ? -4.843 -9.455 -9.331 1.00 94.06 138 ARG A CA 1
ATOM 1069 C C . ARG A 1 138 ? -4.756 -10.348 -10.568 1.00 94.06 138 ARG A C 1
ATOM 1071 O O . ARG A 1 138 ? -4.301 -11.485 -10.472 1.00 94.06 138 ARG A O 1
ATOM 1078 N N . GLU A 1 139 ? -5.160 -9.837 -11.726 1.00 93.75 139 GLU A N 1
ATOM 1079 C CA . GLU A 1 139 ? -5.121 -10.592 -12.981 1.00 93.75 139 GLU A CA 1
ATOM 1080 C C . GLU A 1 139 ? -3.692 -10.871 -13.440 1.00 93.75 139 GLU A C 1
ATOM 1082 O O . GLU A 1 139 ? -3.329 -12.021 -13.683 1.00 93.75 139 GLU A O 1
ATOM 1087 N N . LEU A 1 140 ? -2.864 -9.829 -13.524 1.00 95.69 140 LEU A N 1
ATOM 1088 C CA . LEU A 1 140 ? -1.521 -9.938 -14.083 1.00 95.69 140 LEU A CA 1
ATOM 1089 C C . LEU A 1 140 ? -0.566 -10.708 -13.172 1.00 95.69 140 LEU A C 1
ATOM 1091 O O . LEU A 1 140 ? 0.220 -11.517 -13.659 1.00 95.69 140 LEU A O 1
ATOM 1095 N N . THR A 1 141 ? -0.593 -10.422 -11.868 1.00 94.38 141 THR A N 1
ATOM 1096 C CA . THR A 1 141 ? 0.445 -10.904 -10.942 1.00 94.38 141 THR A CA 1
ATOM 1097 C C . THR A 1 141 ? 0.047 -12.175 -10.200 1.00 94.38 141 THR A C 1
ATOM 1099 O O . THR A 1 141 ? 0.921 -12.924 -9.774 1.00 94.38 141 THR A O 1
ATOM 1102 N N . LEU A 1 142 ? -1.258 -12.437 -10.054 1.00 91.38 142 LEU A N 1
ATOM 1103 C CA . LEU A 1 142 ? -1.777 -13.611 -9.343 1.00 91.38 142 LEU A CA 1
ATOM 1104 C C . LEU A 1 142 ? -2.529 -14.584 -10.261 1.00 91.38 142 LEU A C 1
ATOM 1106 O O . LEU A 1 142 ? -2.978 -15.627 -9.786 1.00 91.38 142 LEU A O 1
ATOM 1110 N N . GLY A 1 143 ? -2.703 -14.260 -11.549 1.00 89.06 143 GLY A N 1
ATOM 1111 C CA . GLY A 1 143 ? -3.446 -15.096 -12.497 1.00 89.06 143 GLY A CA 1
ATOM 1112 C C . GLY A 1 143 ? -4.929 -15.249 -12.147 1.00 89.06 143 GLY A C 1
ATOM 1113 O O . GLY A 1 143 ? -5.567 -16.214 -12.568 1.00 89.06 143 GLY A O 1
ATOM 1114 N N . GLN A 1 144 ? -5.476 -14.339 -11.337 1.00 88.62 144 GLN A N 1
ATOM 1115 C CA . GLN A 1 144 ? -6.882 -14.371 -10.943 1.00 88.62 144 GLN A CA 1
ATOM 1116 C C . GLN A 1 144 ? -7.763 -13.830 -12.071 1.00 88.62 144 GLN A C 1
ATOM 1118 O O . GLN A 1 144 ? -7.307 -13.093 -12.935 1.00 88.62 144 GLN A O 1
ATOM 1123 N N . THR A 1 145 ? -9.048 -14.170 -12.065 1.00 82.06 145 THR A N 1
ATOM 1124 C CA . THR A 1 145 ? -10.017 -13.633 -13.029 1.00 82.06 145 THR A CA 1
ATOM 1125 C C . THR A 1 145 ? -10.915 -12.607 -12.358 1.00 82.06 145 THR A C 1
ATOM 1127 O O . THR A 1 145 ? -11.550 -12.937 -11.353 1.00 82.06 145 THR A O 1
ATOM 1130 N N . THR A 1 146 ? -11.045 -11.407 -12.928 1.00 78.25 146 THR A N 1
ATOM 1131 C CA . THR A 1 146 ? -12.071 -10.450 -12.488 1.00 78.25 146 THR A CA 1
ATOM 1132 C C . THR A 1 146 ? -13.392 -10.755 -13.198 1.00 78.25 146 THR A C 1
ATOM 1134 O O . THR A 1 146 ? -13.445 -10.732 -14.433 1.00 78.25 146 THR A O 1
ATOM 1137 N N . PRO A 1 147 ? -14.485 -11.041 -12.468 1.00 76.75 147 PRO A N 1
ATOM 1138 C CA . PRO A 1 147 ? -15.800 -11.191 -13.079 1.00 76.75 147 PRO A CA 1
ATOM 1139 C C . PRO A 1 147 ? -16.207 -9.904 -13.807 1.00 76.75 147 PRO A C 1
ATOM 1141 O O . PRO A 1 147 ? -16.135 -8.816 -13.245 1.00 76.75 147 PRO A O 1
ATOM 1144 N N . LYS A 1 148 ? -16.658 -10.020 -15.062 1.00 75.00 148 LYS A N 1
ATOM 1145 C CA . LYS A 1 148 ? -17.175 -8.869 -15.834 1.00 75.00 148 LYS A CA 1
ATOM 1146 C C . LYS A 1 148 ? -18.596 -8.476 -15.436 1.00 75.00 148 LYS A C 1
ATOM 1148 O O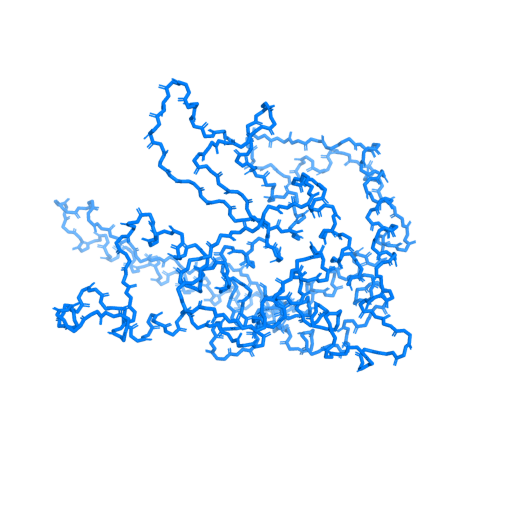 . LYS A 1 148 ? -19.048 -7.377 -15.735 1.00 75.00 148 LYS A O 1
ATOM 1153 N N . THR A 1 149 ? -19.307 -9.401 -14.806 1.00 77.56 149 THR A N 1
ATOM 1154 C CA . THR A 1 149 ? -20.664 -9.233 -14.300 1.00 77.56 149 THR A CA 1
ATOM 1155 C C . THR A 1 149 ? -20.708 -9.789 -12.894 1.00 77.56 149 THR A C 1
ATOM 1157 O O . THR A 1 149 ? -20.140 -10.853 -12.638 1.00 77.56 149 THR A O 1
ATOM 1160 N N . PHE A 1 150 ? -21.413 -9.096 -12.012 1.00 74.81 150 PHE A N 1
ATOM 1161 C CA . PHE A 1 150 ? -21.584 -9.511 -10.632 1.00 74.81 150 PHE A CA 1
ATOM 1162 C C . PHE A 1 150 ? -23.048 -9.856 -10.405 1.00 74.81 150 PHE A C 1
ATOM 1164 O O . PHE A 1 150 ? -23.936 -9.064 -10.724 1.00 74.81 150 PHE A O 1
ATOM 1171 N N . ASP A 1 151 ? -23.291 -11.044 -9.868 1.00 80.06 151 ASP A N 1
ATOM 1172 C CA . ASP A 1 151 ? -24.555 -11.334 -9.209 1.00 80.06 151 ASP A CA 1
ATOM 1173 C C . ASP A 1 151 ? -24.603 -10.511 -7.906 1.00 80.06 151 ASP A C 1
ATOM 1175 O O . ASP A 1 151 ? -23.651 -10.599 -7.129 1.00 80.06 151 ASP A O 1
ATOM 1179 N N . PRO A 1 152 ? -25.636 -9.680 -7.659 1.00 76.88 152 PRO A N 1
ATOM 1180 C CA . PRO A 1 152 ? -25.713 -8.853 -6.456 1.00 76.88 152 PRO A CA 1
ATOM 1181 C C . PRO A 1 152 ? -25.589 -9.641 -5.147 1.00 76.88 152 PRO A C 1
ATOM 1183 O O . PRO A 1 152 ? -25.034 -9.123 -4.180 1.00 76.88 152 PRO A O 1
ATOM 1186 N N . GLU A 1 153 ? -26.074 -10.885 -5.114 1.00 75.88 153 GLU A N 1
ATOM 1187 C CA . GLU A 1 153 ? -25.956 -11.744 -3.934 1.00 75.88 153 GLU A CA 1
ATOM 1188 C C . GLU A 1 153 ? -24.504 -12.204 -3.744 1.00 75.88 153 GLU A C 1
ATOM 1190 O O . GLU A 1 153 ? -23.931 -11.990 -2.674 1.00 75.88 153 GLU A O 1
ATOM 1195 N N . ALA A 1 154 ? -23.848 -12.688 -4.802 1.00 71.69 154 ALA A N 1
ATOM 1196 C CA . ALA A 1 154 ? -22.412 -12.978 -4.772 1.00 71.69 154 ALA A CA 1
ATOM 1197 C C . ALA A 1 154 ? -21.543 -11.739 -4.463 1.00 71.69 154 ALA A C 1
ATOM 1199 O O . ALA A 1 154 ? -20.539 -11.848 -3.769 1.00 71.69 154 ALA A O 1
ATOM 1200 N N . ALA A 1 155 ? -21.925 -10.546 -4.928 1.00 73.44 155 ALA A N 1
ATOM 1201 C CA . ALA A 1 155 ? -21.205 -9.299 -4.650 1.00 73.44 155 ALA A CA 1
ATOM 1202 C C . ALA A 1 155 ? -21.294 -8.874 -3.177 1.00 73.44 155 ALA A C 1
ATOM 1204 O O . ALA A 1 155 ? -20.416 -8.167 -2.686 1.00 73.44 155 ALA A O 1
ATOM 1205 N N . SER A 1 156 ? -22.344 -9.306 -2.470 1.00 72.81 156 SER A N 1
ATOM 1206 C CA . SER A 1 156 ? -22.522 -9.029 -1.042 1.00 72.81 156 SER A CA 1
ATOM 1207 C C . SER A 1 156 ? -21.614 -9.874 -0.141 1.00 72.81 156 SER A C 1
ATOM 1209 O O . SER A 1 156 ? -21.479 -9.571 1.044 1.00 72.81 156 SER A O 1
ATOM 1211 N N . HIS A 1 157 ? -20.962 -10.901 -0.697 1.00 75.81 157 HIS A N 1
ATOM 1212 C CA . HIS A 1 157 ? -20.081 -11.797 0.036 1.00 75.81 157 HIS A CA 1
ATOM 1213 C C . HIS A 1 157 ? -18.776 -12.041 -0.728 1.00 75.81 157 HIS A C 1
ATOM 1215 O O . HIS A 1 157 ? -18.707 -12.849 -1.652 1.00 75.81 157 HIS A O 1
ATOM 1221 N N . TYR A 1 158 ? -17.711 -11.363 -0.309 1.00 82.38 158 TYR A N 1
ATOM 1222 C CA . TYR A 1 158 ? -16.375 -11.603 -0.841 1.00 82.38 158 TYR A CA 1
ATOM 1223 C C . TYR A 1 158 ? -15.644 -12.656 -0.003 1.00 82.38 158 TYR A C 1
ATOM 1225 O O . TYR A 1 158 ? -15.486 -12.497 1.206 1.00 82.38 158 TYR A O 1
ATOM 1233 N N . GLU A 1 159 ? -15.165 -13.713 -0.661 1.00 85.25 159 GLU A N 1
ATOM 1234 C CA . GLU A 1 159 ? -14.153 -14.611 -0.105 1.00 85.25 159 GLU A CA 1
ATOM 1235 C C . GLU A 1 159 ? -12.846 -14.439 -0.884 1.00 85.25 159 GLU A C 1
ATOM 1237 O O . GLU A 1 159 ? -12.852 -14.554 -2.118 1.00 85.25 159 GLU A O 1
ATOM 1242 N N . PRO A 1 160 ? -11.715 -14.182 -0.205 1.00 87.81 160 PRO A N 1
ATOM 1243 C CA . PRO A 1 160 ? -10.434 -14.087 -0.879 1.00 87.81 160 PRO A CA 1
ATOM 1244 C C . PRO A 1 160 ? -10.060 -15.455 -1.474 1.00 87.81 160 PRO A C 1
ATOM 1246 O O . PRO A 1 160 ? -10.100 -16.468 -0.768 1.00 87.81 160 PRO A O 1
ATOM 1249 N N . PRO A 1 161 ? -9.683 -15.518 -2.762 1.00 87.19 161 PRO A N 1
ATOM 1250 C CA . PRO A 1 161 ? -9.289 -16.772 -3.388 1.00 87.19 161 PRO A CA 1
ATOM 1251 C C . PRO A 1 161 ? -7.991 -17.301 -2.772 1.00 87.19 161 PRO A C 1
ATOM 1253 O O . PRO A 1 161 ? -7.080 -16.535 -2.450 1.00 87.19 161 PRO A O 1
ATOM 1256 N N . ALA A 1 162 ? -7.884 -18.626 -2.661 1.00 87.75 162 ALA A N 1
ATOM 1257 C CA . ALA A 1 162 ? -6.652 -19.265 -2.221 1.00 87.75 162 ALA A CA 1
ATOM 1258 C C . ALA A 1 162 ? -5.498 -18.915 -3.173 1.00 87.75 162 ALA A C 1
ATOM 1260 O O . ALA A 1 162 ? -5.636 -18.995 -4.397 1.00 87.75 162 ALA A O 1
ATOM 1261 N N . ALA A 1 163 ? -4.353 -18.538 -2.608 1.00 84.44 163 ALA A N 1
ATOM 1262 C CA . ALA A 1 163 ? -3.162 -18.277 -3.397 1.00 84.44 163 ALA A CA 1
ATOM 1263 C C . ALA A 1 163 ? -2.657 -19.563 -4.073 1.00 84.44 163 ALA A C 1
ATOM 1265 O O . ALA A 1 163 ? -2.746 -20.655 -3.513 1.00 84.44 163 ALA A O 1
ATOM 1266 N N . GLY A 1 164 ? -2.062 -19.428 -5.261 1.00 82.94 164 GLY A N 1
ATOM 1267 C CA . GLY A 1 164 ? -1.481 -20.554 -6.004 1.00 82.94 164 GLY A CA 1
ATOM 1268 C C . GLY A 1 164 ? -0.183 -21.126 -5.411 1.00 82.94 164 GLY A C 1
ATOM 1269 O O . GLY A 1 164 ? 0.418 -22.006 -6.021 1.00 82.94 164 GLY A O 1
ATOM 1270 N N . GLY A 1 165 ? 0.274 -20.629 -4.257 1.00 88.56 165 GLY A N 1
ATOM 1271 C CA . GLY A 1 165 ? 1.534 -21.016 -3.622 1.00 88.56 165 GLY A CA 1
ATOM 1272 C C . GLY A 1 165 ? 1.599 -20.630 -2.142 1.00 88.56 165 GLY A C 1
ATOM 1273 O O . GLY A 1 165 ? 0.632 -20.121 -1.578 1.00 88.56 165 GLY A O 1
ATOM 1274 N N . SER A 1 166 ? 2.749 -20.885 -1.508 1.00 93.06 166 SER A N 1
ATOM 1275 C CA . SER A 1 166 ? 2.998 -20.473 -0.120 1.00 93.06 166 SER A CA 1
ATOM 1276 C C . SER A 1 166 ? 3.133 -18.951 -0.001 1.00 93.06 166 SER A C 1
ATOM 1278 O O . SER A 1 166 ? 3.414 -18.278 -0.995 1.00 93.06 166 SER A O 1
ATOM 1280 N N . LEU A 1 167 ? 3.008 -18.413 1.219 1.00 94.00 167 LEU A N 1
ATOM 1281 C CA . LEU A 1 167 ? 3.216 -16.987 1.489 1.00 94.00 167 LEU A CA 1
ATOM 1282 C C . LEU A 1 167 ? 4.555 -16.496 0.920 1.00 94.00 167 LEU A C 1
ATOM 1284 O O . LEU A 1 167 ? 4.594 -15.498 0.215 1.00 94.00 167 LEU A O 1
ATOM 1288 N N . GLU A 1 168 ? 5.636 -17.238 1.145 1.00 94.38 168 GLU A N 1
ATOM 1289 C CA . GLU A 1 168 ? 6.981 -16.907 0.661 1.00 94.38 168 GLU A CA 1
ATOM 1290 C C . GLU A 1 168 ? 7.042 -16.826 -0.863 1.00 94.38 168 GLU A C 1
ATOM 1292 O O . GLU A 1 168 ? 7.671 -15.926 -1.412 1.00 94.38 168 GLU A O 1
ATOM 1297 N N . THR A 1 169 ? 6.367 -17.751 -1.549 1.00 94.50 169 THR A N 1
ATOM 1298 C CA . THR A 1 169 ? 6.331 -17.782 -3.016 1.00 94.50 169 THR A CA 1
ATOM 1299 C C . THR A 1 169 ? 5.550 -16.589 -3.557 1.00 94.50 169 THR A C 1
ATOM 1301 O O . THR A 1 169 ? 5.990 -15.941 -4.503 1.00 94.50 169 THR A O 1
ATOM 1304 N N . VAL A 1 170 ? 4.413 -16.265 -2.932 1.00 94.62 170 VAL A N 1
ATOM 1305 C CA . VAL A 1 170 ? 3.597 -15.104 -3.307 1.00 94.62 170 VAL A CA 1
ATOM 1306 C C . VAL A 1 170 ? 4.367 -13.808 -3.058 1.00 94.62 170 VAL A C 1
ATOM 1308 O O . VAL A 1 170 ? 4.428 -12.971 -3.952 1.00 94.62 170 VAL A O 1
ATOM 1311 N N . ILE A 1 171 ? 5.006 -13.651 -1.896 1.00 95.81 171 ILE A N 1
ATOM 1312 C CA . ILE A 1 171 ? 5.830 -12.475 -1.592 1.00 95.81 171 ILE A CA 1
ATOM 1313 C C . ILE A 1 171 ? 6.990 -12.363 -2.586 1.00 95.81 171 ILE A C 1
ATOM 1315 O O . ILE A 1 171 ? 7.191 -11.292 -3.147 1.00 95.81 171 ILE A O 1
ATOM 1319 N N . ALA A 1 172 ? 7.707 -13.450 -2.888 1.00 95.56 172 ALA A N 1
ATOM 1320 C CA . ALA A 1 172 ? 8.792 -13.429 -3.871 1.00 95.56 172 ALA A CA 1
ATOM 1321 C C . ALA A 1 172 ? 8.313 -13.005 -5.275 1.00 95.56 172 ALA A C 1
ATOM 1323 O O . ALA A 1 172 ? 8.998 -12.239 -5.956 1.00 95.56 172 ALA A O 1
ATOM 1324 N N . GLU A 1 173 ? 7.124 -13.444 -5.690 1.00 95.81 173 GLU A N 1
ATOM 1325 C CA . GLU A 1 173 ? 6.507 -13.024 -6.951 1.00 95.81 173 GLU A CA 1
ATOM 1326 C C . GLU A 1 173 ? 6.191 -11.520 -6.949 1.00 95.81 173 GLU A C 1
ATOM 1328 O O . GLU A 1 173 ? 6.560 -10.799 -7.877 1.00 95.81 173 GLU A O 1
ATOM 1333 N N . GLN A 1 174 ? 5.567 -11.017 -5.881 1.00 97.06 174 GLN A N 1
ATOM 1334 C CA . GLN A 1 174 ? 5.250 -9.592 -5.734 1.00 97.06 174 GLN A CA 1
ATOM 1335 C C . GLN A 1 174 ? 6.517 -8.722 -5.678 1.00 97.06 174 GLN A C 1
ATOM 1337 O O . GLN A 1 174 ? 6.591 -7.670 -6.321 1.00 97.06 174 GLN A O 1
ATOM 1342 N N . MET A 1 175 ? 7.564 -9.207 -5.006 1.00 96.25 175 MET A N 1
ATOM 1343 C CA . MET A 1 175 ? 8.899 -8.607 -4.999 1.00 96.25 175 MET A CA 1
ATOM 1344 C C . MET A 1 175 ? 9.485 -8.476 -6.402 1.00 96.25 175 MET A C 1
ATOM 1346 O O . MET A 1 175 ? 10.084 -7.444 -6.718 1.00 96.25 175 MET A O 1
ATOM 1350 N N . ALA A 1 176 ? 9.296 -9.473 -7.266 1.00 98.06 176 ALA A N 1
ATOM 1351 C CA . ALA A 1 176 ? 9.772 -9.410 -8.641 1.00 98.06 176 ALA A CA 1
ATOM 1352 C C . ALA A 1 176 ? 9.049 -8.312 -9.442 1.00 98.06 176 ALA A C 1
ATOM 1354 O O . ALA A 1 176 ? 9.701 -7.541 -10.149 1.00 98.06 176 ALA A O 1
ATOM 1355 N N . TRP A 1 177 ? 7.727 -8.171 -9.288 1.00 98.25 177 TRP A N 1
ATOM 1356 C CA . TRP A 1 177 ? 6.948 -7.126 -9.969 1.00 98.25 177 TRP A CA 1
ATOM 1357 C C . TRP A 1 177 ? 7.343 -5.711 -9.546 1.00 98.25 177 TRP A C 1
ATOM 1359 O O . TRP A 1 177 ? 7.559 -4.854 -10.407 1.00 98.25 177 TRP A O 1
ATOM 1369 N N . ILE A 1 178 ? 7.486 -5.448 -8.242 1.00 98.00 178 ILE A N 1
ATOM 1370 C CA . ILE A 1 178 ? 7.911 -4.116 -7.792 1.00 98.00 178 ILE A CA 1
ATOM 1371 C C . ILE A 1 178 ? 9.381 -3.840 -8.131 1.00 98.00 178 ILE A C 1
ATOM 1373 O O . ILE A 1 178 ? 9.729 -2.711 -8.477 1.00 98.00 178 ILE A O 1
ATOM 1377 N N . THR A 1 179 ? 10.242 -4.863 -8.117 1.00 98.31 179 THR A N 1
ATOM 1378 C CA . THR A 1 179 ? 11.629 -4.739 -8.593 1.00 98.31 179 THR A CA 1
ATOM 1379 C C . THR A 1 179 ? 11.667 -4.355 -10.070 1.00 98.31 179 THR A C 1
ATOM 1381 O O . THR A 1 179 ? 12.403 -3.442 -10.429 1.00 98.31 179 THR A O 1
ATOM 1384 N N . ALA A 1 180 ? 10.836 -4.967 -10.919 1.00 98.56 180 ALA A N 1
ATOM 1385 C CA . ALA A 1 180 ? 10.739 -4.618 -12.338 1.00 98.56 180 ALA A CA 1
ATOM 1386 C C . ALA A 1 180 ? 10.353 -3.146 -12.556 1.00 98.56 180 ALA A C 1
ATOM 1388 O O . ALA A 1 180 ? 10.946 -2.459 -13.389 1.00 98.56 180 ALA A O 1
ATOM 1389 N N . TRP A 1 181 ? 9.404 -2.640 -11.764 1.00 98.50 181 TRP A N 1
ATOM 1390 C CA . TRP A 1 181 ? 9.039 -1.222 -11.758 1.00 98.50 181 TRP A CA 1
ATOM 1391 C C . TRP A 1 181 ? 10.196 -0.315 -11.337 1.00 98.50 181 TRP A C 1
ATOM 1393 O O . TRP A 1 181 ? 10.472 0.670 -12.021 1.00 98.50 181 TRP A O 1
ATOM 1403 N N . ARG A 1 182 ? 10.936 -0.674 -10.280 1.00 98.38 182 ARG A N 1
ATOM 1404 C CA . ARG A 1 182 ? 12.111 0.091 -9.831 1.00 98.38 182 ARG A CA 1
ATOM 1405 C C . ARG A 1 182 ? 13.267 0.041 -10.830 1.00 98.38 182 ARG A C 1
ATOM 1407 O O . ARG A 1 182 ? 13.956 1.044 -10.981 1.00 98.38 182 ARG A O 1
ATOM 1414 N N . ILE A 1 183 ? 13.479 -1.064 -11.547 1.00 98.38 183 ILE A N 1
ATOM 1415 C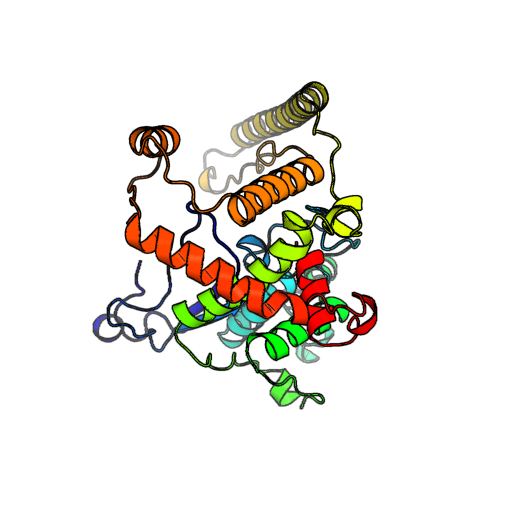 CA . ILE A 1 183 ? 14.508 -1.132 -12.598 1.00 98.38 183 ILE A CA 1
ATOM 1416 C C . ILE A 1 183 ? 14.286 -0.016 -13.620 1.00 98.38 183 ILE A C 1
ATOM 1418 O O . ILE A 1 183 ? 15.223 0.710 -13.944 1.00 98.38 183 ILE A O 1
ATOM 1422 N N . ASP A 1 184 ? 13.055 0.177 -14.089 1.00 98.06 184 ASP A N 1
ATOM 1423 C CA . ASP A 1 184 ? 12.786 1.231 -15.062 1.00 98.06 184 ASP A CA 1
ATOM 1424 C C . ASP A 1 184 ? 12.716 2.627 -14.424 1.00 98.06 184 ASP A C 1
ATOM 1426 O O . ASP A 1 184 ? 13.456 3.539 -14.803 1.00 98.06 184 ASP A O 1
ATOM 1430 N N . ARG A 1 185 ? 11.872 2.793 -13.400 1.00 97.69 185 ARG A N 1
ATOM 1431 C CA . ARG A 1 185 ? 11.635 4.097 -12.772 1.00 97.69 185 ARG A CA 1
ATOM 1432 C C . ARG A 1 185 ? 12.880 4.634 -12.085 1.00 97.69 185 ARG A C 1
ATOM 1434 O O . ARG A 1 185 ? 13.217 5.801 -12.283 1.00 97.69 185 ARG A O 1
ATOM 1441 N N . TYR A 1 186 ? 13.570 3.802 -11.310 1.00 97.12 186 TYR A N 1
ATOM 1442 C CA . TYR A 1 186 ? 14.714 4.219 -10.504 1.00 97.12 186 TYR A CA 1
ATOM 1443 C C . TYR A 1 186 ? 16.028 4.028 -11.255 1.00 97.12 186 TYR A C 1
ATOM 1445 O O . TYR A 1 186 ? 16.689 5.018 -11.563 1.00 97.12 186 TYR A O 1
ATOM 1453 N N . ALA A 1 187 ? 16.398 2.793 -11.609 1.00 96.25 187 ALA A N 1
ATOM 1454 C CA . ALA A 1 187 ? 17.730 2.530 -12.162 1.00 96.25 187 ALA A CA 1
ATOM 1455 C C . ALA A 1 187 ? 17.933 3.126 -13.569 1.00 96.25 187 ALA A C 1
ATOM 1457 O O . ALA A 1 187 ? 18.993 3.678 -13.854 1.00 96.25 187 ALA A O 1
ATOM 1458 N N . ARG A 1 188 ? 16.911 3.094 -14.438 1.00 96.19 188 ARG A N 1
ATOM 1459 C CA . ARG A 1 188 ? 16.955 3.763 -15.758 1.00 96.19 188 ARG A CA 1
ATOM 1460 C C . ARG A 1 188 ? 16.528 5.235 -15.714 1.00 96.19 188 ARG A C 1
ATOM 1462 O O . ARG A 1 188 ? 16.616 5.928 -16.728 1.00 96.19 188 ARG A O 1
ATOM 1469 N N . GLY A 1 189 ? 16.073 5.721 -14.559 1.00 95.50 189 GLY A N 1
ATOM 1470 C CA . GLY A 1 189 ? 15.749 7.128 -14.320 1.00 95.50 189 GLY A CA 1
ATOM 1471 C C . GLY A 1 189 ? 14.462 7.629 -14.983 1.00 95.50 189 GLY A C 1
ATOM 1472 O O . GLY A 1 189 ? 14.280 8.846 -15.095 1.00 95.50 189 GLY A O 1
ATOM 1473 N N . SER A 1 190 ? 13.555 6.746 -15.426 1.00 96.56 190 SER A N 1
ATOM 1474 C CA . SER A 1 190 ? 12.300 7.181 -16.058 1.00 96.56 190 SER A CA 1
ATOM 1475 C C . SER A 1 190 ? 11.357 7.895 -15.077 1.00 96.56 190 SER A C 1
ATOM 1477 O O . SER A 1 190 ? 10.560 8.730 -15.509 1.00 96.56 190 SER A O 1
ATOM 1479 N N . MET A 1 191 ? 11.523 7.679 -13.760 1.00 96.50 191 MET A N 1
ATOM 1480 C CA . MET A 1 191 ? 10.768 8.344 -12.688 1.00 96.50 191 MET A CA 1
ATOM 1481 C C . MET A 1 191 ? 10.737 9.867 -12.837 1.00 96.50 191 MET A C 1
ATOM 1483 O O . MET A 1 191 ? 9.690 10.471 -12.625 1.00 96.50 191 MET A O 1
ATOM 1487 N N . LEU A 1 192 ? 11.841 10.505 -13.241 1.00 95.50 192 LEU A N 1
ATOM 1488 C CA . LEU A 1 192 ? 11.940 11.972 -13.297 1.00 95.50 192 LEU A CA 1
ATOM 1489 C C . LEU A 1 192 ? 10.907 12.618 -14.240 1.00 95.50 192 LEU A C 1
ATOM 1491 O O . LEU A 1 192 ? 10.574 13.796 -14.105 1.00 95.50 192 LEU A O 1
ATOM 1495 N N . LYS A 1 193 ? 10.399 11.849 -15.208 1.00 94.94 193 LYS A N 1
ATOM 1496 C CA . LYS A 1 193 ? 9.403 12.291 -16.194 1.00 94.94 193 LYS A CA 1
ATOM 1497 C C . LYS A 1 193 ? 7.970 11.951 -15.788 1.00 94.94 193 LYS A C 1
ATOM 1499 O O . LYS A 1 193 ? 7.041 12.309 -16.505 1.00 94.94 193 LYS A O 1
ATOM 1504 N N . THR A 1 194 ? 7.789 11.236 -14.682 1.00 95.50 194 THR A N 1
ATOM 1505 C CA . THR A 1 194 ? 6.477 10.755 -14.258 1.00 95.50 194 THR A CA 1
ATOM 1506 C C . THR A 1 194 ? 5.706 11.824 -13.486 1.00 95.50 194 THR A C 1
ATOM 1508 O O . THR A 1 194 ? 6.307 12.611 -12.747 1.00 95.50 194 THR A O 1
ATOM 1511 N N . PRO A 1 195 ? 4.367 11.833 -13.593 1.00 94.12 195 PRO A N 1
ATOM 1512 C CA . PRO A 1 195 ? 3.551 12.785 -12.854 1.00 94.12 195 PRO A CA 1
ATOM 1513 C C . PRO A 1 195 ? 3.689 12.671 -11.329 1.00 94.12 195 PRO A C 1
ATOM 1515 O O . PRO A 1 195 ? 3.666 13.699 -10.660 1.00 94.12 195 PRO A O 1
ATOM 1518 N N . PHE A 1 196 ? 3.850 11.464 -10.768 1.00 93.94 196 PHE A N 1
ATOM 1519 C CA . PHE A 1 196 ? 3.929 11.304 -9.310 1.00 93.94 196 PHE A CA 1
ATOM 1520 C C . PHE A 1 196 ? 5.168 11.998 -8.734 1.00 93.94 196 PHE A C 1
ATOM 1522 O O . PHE A 1 196 ? 5.058 12.801 -7.814 1.00 93.94 196 PHE A O 1
ATOM 1529 N N . TYR A 1 197 ? 6.334 11.809 -9.357 1.00 95.94 197 TYR A N 1
ATOM 1530 C CA . TYR A 1 197 ? 7.567 12.455 -8.914 1.00 95.94 197 TYR A CA 1
ATOM 1531 C C . TYR A 1 197 ? 7.526 13.983 -9.063 1.00 95.94 197 TYR A C 1
ATOM 1533 O O . TYR A 1 197 ? 8.057 14.714 -8.228 1.00 95.94 197 TYR A O 1
ATOM 1541 N N . GLN A 1 198 ? 6.889 14.481 -10.126 1.00 95.38 198 GLN A N 1
ATOM 1542 C CA . GLN A 1 198 ? 6.767 15.920 -10.379 1.00 95.38 198 GLN A CA 1
ATOM 1543 C C . GLN A 1 198 ? 5.825 16.622 -9.395 1.00 95.38 198 GLN A C 1
ATOM 1545 O O . GLN A 1 198 ? 5.994 17.814 -9.146 1.00 95.38 198 GLN A O 1
ATOM 1550 N N . ARG A 1 199 ? 4.844 15.899 -8.842 1.00 94.06 199 ARG A N 1
ATOM 1551 C CA . ARG A 1 199 ? 3.903 16.416 -7.836 1.00 94.06 199 ARG A CA 1
ATOM 1552 C C . ARG A 1 199 ? 4.383 16.236 -6.396 1.00 94.06 199 ARG A C 1
ATOM 1554 O O . ARG A 1 199 ? 3.821 16.871 -5.509 1.00 94.06 199 ARG A O 1
ATOM 1561 N N . ALA A 1 200 ? 5.373 15.376 -6.159 1.00 93.62 200 ALA A N 1
ATOM 1562 C CA . ALA A 1 200 ? 5.892 15.094 -4.826 1.00 93.62 200 ALA A CA 1
ATOM 1563 C C . ALA A 1 200 ? 6.390 16.370 -4.128 1.00 93.62 200 ALA A C 1
ATOM 1565 O O . ALA A 1 200 ? 7.024 17.233 -4.746 1.00 93.62 200 ALA A O 1
ATOM 1566 N N . THR A 1 201 ? 6.106 16.495 -2.830 1.00 93.44 201 THR A N 1
ATOM 1567 C CA . THR A 1 201 ? 6.466 17.697 -2.074 1.00 93.44 201 THR A CA 1
ATOM 1568 C C . THR A 1 201 ? 7.980 17.804 -1.882 1.00 93.44 201 THR A C 1
ATOM 1570 O O . THR A 1 201 ? 8.690 16.802 -1.785 1.00 93.44 201 THR A O 1
ATOM 1573 N N . ASN A 1 202 ? 8.506 19.033 -1.863 1.00 94.88 202 ASN A N 1
ATOM 1574 C CA . ASN A 1 202 ? 9.939 19.265 -1.645 1.00 94.88 202 ASN A CA 1
ATOM 1575 C C . ASN A 1 202 ? 10.253 20.604 -0.956 1.00 94.88 202 ASN A C 1
ATOM 1577 O O . ASN A 1 202 ? 11.340 21.163 -1.108 1.00 94.88 202 ASN A O 1
ATOM 1581 N N . THR A 1 203 ? 9.282 21.156 -0.228 1.00 94.56 203 THR A N 1
ATOM 1582 C CA . THR A 1 203 ? 9.364 22.494 0.377 1.00 94.56 203 THR A CA 1
ATOM 1583 C C . THR A 1 203 ? 10.380 22.578 1.516 1.00 94.56 203 THR A C 1
ATOM 1585 O O . THR A 1 203 ? 10.883 23.660 1.809 1.00 94.56 203 THR A O 1
ATOM 1588 N N . GLU A 1 204 ? 10.722 21.447 2.133 1.00 95.44 204 GLU A N 1
ATOM 1589 C CA . GLU A 1 204 ? 11.584 21.360 3.321 1.00 95.44 204 GLU A CA 1
ATOM 1590 C C . GLU A 1 204 ? 12.877 20.566 3.055 1.00 95.44 204 GLU A C 1
ATOM 1592 O O . GLU A 1 204 ? 13.549 20.082 3.971 1.00 95.44 204 GLU A O 1
ATOM 1597 N N . ALA A 1 205 ? 13.269 20.455 1.782 1.00 92.50 205 ALA A N 1
ATOM 1598 C CA . ALA A 1 205 ? 14.506 19.790 1.376 1.00 92.50 205 ALA A CA 1
ATOM 1599 C C . ALA A 1 205 ? 15.757 20.492 1.924 1.00 92.50 205 ALA A C 1
ATOM 1601 O O . ALA A 1 205 ? 16.697 19.840 2.382 1.00 92.50 205 ALA A O 1
ATOM 1602 N N . LEU A 1 206 ? 15.762 21.830 1.895 1.00 94.81 206 LEU A N 1
ATOM 1603 C CA . LEU A 1 206 ? 16.892 22.638 2.344 1.00 94.81 206 LEU A CA 1
ATOM 1604 C C . LEU A 1 206 ? 16.966 22.681 3.880 1.00 94.81 206 LEU A C 1
ATOM 1606 O O . LEU A 1 206 ? 15.942 22.937 4.520 1.00 94.81 206 LEU A O 1
ATOM 1610 N N . PRO A 1 207 ? 18.165 22.565 4.488 1.00 95.12 207 PRO A N 1
ATOM 1611 C CA . PRO A 1 207 ? 18.316 22.551 5.946 1.00 95.12 207 PRO A CA 1
ATOM 1612 C C . PRO A 1 207 ? 17.672 23.745 6.667 1.00 95.12 207 PRO A C 1
ATOM 1614 O O . PRO A 1 207 ? 17.101 23.585 7.742 1.00 95.12 207 PRO A O 1
ATOM 1617 N N . ALA A 1 208 ? 17.728 24.942 6.073 1.00 96.25 208 ALA A N 1
ATOM 1618 C CA . ALA A 1 208 ? 17.128 26.142 6.656 1.00 96.25 208 ALA A CA 1
ATOM 1619 C C . ALA A 1 208 ? 15.589 26.091 6.671 1.00 96.25 208 ALA A C 1
ATOM 1621 O O . ALA A 1 208 ? 14.982 26.435 7.683 1.00 96.25 208 ALA A O 1
ATOM 1622 N N . ALA A 1 209 ? 14.968 25.637 5.576 1.00 95.62 209 ALA A N 1
ATOM 1623 C CA . ALA A 1 209 ? 13.515 25.487 5.482 1.00 95.62 209 ALA A CA 1
ATOM 1624 C C . ALA A 1 209 ? 13.016 24.401 6.443 1.00 95.62 209 ALA A C 1
ATOM 1626 O O . ALA A 1 209 ? 12.073 24.632 7.195 1.00 95.62 209 ALA A O 1
ATOM 1627 N N . ARG A 1 210 ? 13.728 23.269 6.495 1.00 95.44 210 ARG A N 1
ATOM 1628 C CA . ARG A 1 210 ? 13.459 22.172 7.429 1.00 95.44 210 ARG A CA 1
ATOM 1629 C C . ARG A 1 210 ? 13.466 22.635 8.882 1.00 95.44 210 ARG A C 1
ATOM 1631 O O . ARG A 1 210 ? 12.498 22.428 9.599 1.00 95.44 210 ARG A O 1
ATOM 1638 N N . LYS A 1 211 ? 14.532 23.325 9.296 1.00 96.56 211 LYS A N 1
ATOM 1639 C CA . LYS A 1 211 ? 14.653 23.850 10.660 1.00 96.56 211 LYS A CA 1
ATOM 1640 C C . LYS A 1 211 ? 13.551 24.860 10.989 1.00 96.56 211 LYS A C 1
ATOM 1642 O O . LYS A 1 211 ? 13.072 24.905 12.116 1.00 96.56 211 LYS A O 1
ATOM 1647 N N . ALA A 1 212 ? 13.147 25.687 10.024 1.00 96.88 212 ALA A N 1
ATOM 1648 C CA . ALA A 1 212 ? 12.045 26.623 10.225 1.00 96.88 212 ALA A CA 1
ATOM 1649 C C . ALA A 1 212 ? 10.703 25.897 10.430 1.00 96.88 212 ALA A C 1
ATOM 1651 O O . ALA A 1 212 ? 9.947 26.278 11.323 1.00 96.88 212 ALA A O 1
ATOM 1652 N N . ALA A 1 213 ? 10.430 24.846 9.651 1.00 96.38 213 ALA A N 1
ATOM 1653 C CA . ALA A 1 213 ? 9.232 24.020 9.791 1.00 96.38 213 ALA A CA 1
ATOM 1654 C C . ALA A 1 213 ? 9.201 23.256 11.127 1.00 96.38 213 ALA A C 1
ATOM 1656 O O . ALA A 1 213 ? 8.173 23.254 11.804 1.00 96.38 213 ALA A O 1
ATOM 1657 N N . GLU A 1 214 ? 10.340 22.708 11.558 1.00 97.00 214 GLU A N 1
ATOM 1658 C CA . GLU A 1 214 ? 10.498 22.047 12.861 1.00 97.00 214 GLU A CA 1
ATOM 1659 C C . GLU A 1 214 ? 10.145 22.994 14.016 1.00 97.00 214 GLU A C 1
ATOM 1661 O O . GLU A 1 214 ? 9.298 22.680 14.849 1.00 97.00 214 GLU A O 1
ATOM 1666 N N . VAL A 1 215 ? 10.681 24.222 13.997 1.00 97.69 215 VAL A N 1
ATOM 1667 C CA . VAL A 1 215 ? 10.361 25.256 14.998 1.00 97.69 215 VAL A CA 1
ATOM 1668 C C . VAL A 1 215 ? 8.870 25.610 15.010 1.00 97.69 215 VAL A C 1
ATOM 1670 O O . VAL A 1 215 ? 8.318 25.916 16.068 1.00 97.69 215 VAL A O 1
ATOM 1673 N N . ILE A 1 216 ? 8.201 25.613 13.853 1.00 96.69 216 ILE A N 1
ATOM 1674 C CA . ILE A 1 216 ? 6.753 25.860 13.780 1.00 96.69 216 ILE A CA 1
ATOM 1675 C C . ILE A 1 216 ? 5.990 24.705 14.433 1.00 96.69 216 ILE A C 1
ATOM 1677 O O . ILE A 1 216 ? 5.137 24.953 15.284 1.00 96.69 216 ILE A O 1
ATOM 1681 N N . ARG A 1 217 ? 6.319 23.456 14.085 1.00 96.38 217 ARG A N 1
ATOM 1682 C CA . ARG A 1 217 ? 5.707 22.260 14.678 1.00 96.38 217 ARG A CA 1
ATOM 1683 C C . ARG A 1 217 ? 5.897 22.236 16.191 1.00 96.38 217 ARG A C 1
ATOM 1685 O O . ARG A 1 217 ? 4.935 21.979 16.912 1.00 96.38 217 ARG A O 1
ATOM 1692 N N . ASP A 1 218 ? 7.099 22.524 16.679 1.00 97.25 218 ASP A N 1
ATOM 1693 C CA . ASP A 1 218 ? 7.402 22.491 18.112 1.00 97.25 218 ASP A CA 1
ATOM 1694 C C . ASP A 1 218 ? 6.611 23.545 18.890 1.00 97.25 218 ASP A C 1
ATOM 1696 O O . ASP A 1 218 ? 6.084 23.249 19.960 1.00 97.25 218 ASP A O 1
ATOM 1700 N N . LYS A 1 219 ? 6.398 24.734 18.313 1.00 97.50 219 LYS A N 1
ATOM 1701 C CA . LYS A 1 219 ? 5.487 25.735 18.893 1.00 97.50 219 LYS A CA 1
ATOM 1702 C C . LYS A 1 219 ? 4.044 25.240 18.974 1.00 97.50 219 LYS A C 1
ATOM 1704 O O . LYS A 1 219 ? 3.350 25.547 19.941 1.00 97.50 219 LYS A O 1
ATOM 1709 N N . GLU A 1 220 ? 3.560 24.490 17.984 1.00 97.06 220 GLU A N 1
ATOM 1710 C CA . GLU A 1 220 ? 2.229 23.872 18.071 1.00 97.06 220 GLU A CA 1
ATOM 1711 C C . GLU A 1 220 ? 2.189 22.774 19.145 1.00 97.06 220 GLU A C 1
ATOM 1713 O O . GLU A 1 220 ? 1.218 22.690 19.900 1.00 97.06 220 GLU A O 1
ATOM 1718 N N . GLN A 1 221 ? 3.261 21.991 19.292 1.00 97.19 221 GLN A N 1
ATOM 1719 C CA . GLN A 1 221 ? 3.378 21.004 20.366 1.00 97.19 221 GLN A CA 1
ATOM 1720 C C . GLN A 1 221 ? 3.366 21.663 21.752 1.00 97.19 221 GLN A C 1
ATOM 1722 O O . GLN A 1 221 ? 2.682 21.180 22.655 1.00 97.19 221 GLN A O 1
ATOM 1727 N N . GLU A 1 222 ? 4.066 22.785 21.932 1.00 97.38 222 GLU A N 1
ATOM 1728 C CA . GLU A 1 222 ? 4.057 23.561 23.178 1.00 97.38 222 GLU A CA 1
ATOM 1729 C C . GLU A 1 222 ? 2.642 24.015 23.556 1.00 97.38 222 GLU A C 1
ATOM 1731 O O . GLU A 1 222 ? 2.238 23.874 24.715 1.00 97.38 222 GLU A O 1
ATOM 1736 N N . LYS A 1 223 ? 1.843 24.478 22.582 1.00 97.25 223 LYS A N 1
ATOM 1737 C CA . LYS A 1 223 ? 0.435 24.839 22.821 1.00 97.25 223 LYS A CA 1
ATOM 1738 C C . LYS A 1 223 ? -0.382 23.646 23.310 1.00 97.25 223 LYS A C 1
ATOM 1740 O O . LYS A 1 223 ? -1.165 23.802 24.247 1.00 97.25 223 LYS A O 1
ATOM 1745 N N . VAL A 1 224 ? -0.189 22.461 22.723 1.00 97.06 224 VAL A N 1
ATOM 1746 C CA . VAL A 1 224 ? -0.857 21.233 23.186 1.00 97.06 224 VAL A CA 1
ATOM 1747 C C . VAL A 1 224 ? -0.438 20.898 24.617 1.00 97.06 224 VAL A C 1
ATOM 1749 O O . VAL A 1 224 ? -1.287 20.575 25.446 1.00 97.06 224 VAL A O 1
ATOM 1752 N N . LEU A 1 225 ? 0.850 21.007 24.949 1.00 96.88 225 LEU A N 1
ATOM 1753 C CA . LEU A 1 225 ? 1.335 20.752 26.308 1.00 96.88 225 LEU A CA 1
ATOM 1754 C C . LEU A 1 225 ? 0.730 21.730 27.327 1.00 96.88 225 LEU A C 1
ATOM 1756 O O . LEU A 1 225 ? 0.292 21.297 28.393 1.00 96.88 225 LEU A O 1
ATOM 1760 N N . SER A 1 226 ? 0.627 23.019 26.991 1.00 96.44 226 SER A N 1
ATOM 1761 C CA . SER A 1 226 ? -0.075 24.002 27.830 1.00 96.44 226 SER A CA 1
ATOM 1762 C C . SER A 1 226 ? -1.568 23.681 27.973 1.00 96.44 226 SER A C 1
ATOM 1764 O O . SER A 1 226 ? -2.117 23.754 29.073 1.00 96.44 226 SER A O 1
ATOM 1766 N N . ALA A 1 227 ? -2.238 23.272 26.892 1.00 96.06 227 ALA A N 1
ATOM 1767 C CA . ALA A 1 227 ? -3.641 22.865 26.941 1.00 96.06 227 ALA A CA 1
ATOM 1768 C C . ALA A 1 227 ? -3.848 21.642 27.848 1.00 96.06 227 ALA A C 1
ATOM 1770 O O . ALA A 1 227 ? -4.765 21.642 28.666 1.00 96.06 227 ALA A O 1
ATOM 1771 N N . ARG A 1 228 ? -2.955 20.647 27.790 1.00 96.50 228 ARG A N 1
ATOM 1772 C CA . ARG A 1 228 ? -2.979 19.473 28.679 1.00 96.50 228 ARG A CA 1
ATOM 1773 C C . ARG A 1 228 ? -2.835 19.850 30.1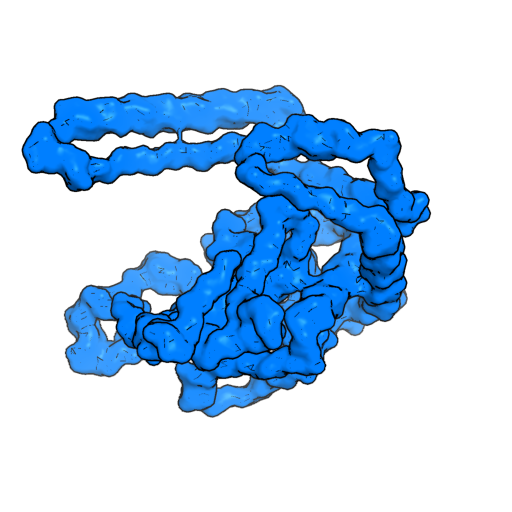48 1.00 96.50 228 ARG A C 1
ATOM 1775 O O . ARG A 1 228 ? -3.564 19.319 30.978 1.00 96.50 228 ARG A O 1
ATOM 1782 N N . GLN A 1 229 ? -1.941 20.782 30.477 1.00 95.94 229 GLN A N 1
ATOM 1783 C CA . GLN A 1 229 ? -1.811 21.282 31.850 1.00 95.94 229 GLN A CA 1
ATOM 1784 C C . GLN A 1 229 ? -3.123 21.907 32.339 1.00 95.94 229 GLN A C 1
ATOM 1786 O O . GLN A 1 229 ? -3.564 21.611 33.447 1.00 95.94 229 GLN A O 1
ATOM 1791 N N . ASN A 1 230 ? -3.790 22.692 31.489 1.00 95.31 230 ASN A N 1
ATOM 1792 C CA . ASN A 1 230 ? -5.101 23.258 31.806 1.00 95.31 230 ASN A CA 1
ATOM 1793 C C . ASN A 1 230 ? -6.191 22.183 31.935 1.00 95.31 230 ASN A C 1
ATOM 1795 O O . ASN A 1 230 ? -7.054 22.305 32.801 1.00 95.31 230 ASN A O 1
ATOM 1799 N N . GLN A 1 231 ? -6.168 21.132 31.108 1.00 94.81 231 GLN A N 1
ATOM 1800 C CA . GLN A 1 231 ? -7.092 20.000 31.231 1.00 94.81 231 GLN A CA 1
ATOM 1801 C C . GLN A 1 231 ? -6.922 19.299 32.585 1.00 94.81 231 GLN A C 1
ATOM 1803 O O . GLN A 1 231 ? -7.907 19.076 33.280 1.00 94.81 231 GLN A O 1
ATOM 1808 N N . ILE A 1 232 ? -5.680 19.022 32.990 1.00 94.50 232 ILE A N 1
ATOM 1809 C CA . ILE A 1 232 ? -5.364 18.380 34.274 1.00 94.50 232 ILE A CA 1
ATOM 1810 C C . ILE A 1 232 ? -5.782 19.271 35.447 1.00 94.50 232 ILE A C 1
ATOM 1812 O O . ILE A 1 232 ? -6.425 18.795 36.376 1.00 94.50 232 ILE A O 1
ATOM 1816 N N . ALA A 1 233 ? -5.454 20.564 35.399 1.00 93.88 233 ALA A N 1
ATOM 1817 C CA . ALA A 1 233 ? -5.751 21.499 36.483 1.00 93.88 233 ALA A CA 1
ATOM 1818 C C . ALA A 1 233 ? -7.259 21.714 36.708 1.00 93.88 233 ALA A C 1
ATOM 1820 O O . ALA A 1 233 ? -7.673 21.982 37.833 1.00 93.88 233 ALA A O 1
ATOM 1821 N N . ASN A 1 234 ? -8.072 21.603 35.652 1.00 93.44 234 ASN A N 1
ATOM 1822 C CA . ASN A 1 234 ? -9.523 21.795 35.721 1.00 93.44 234 ASN A CA 1
ATOM 1823 C C . ASN A 1 234 ? -10.311 20.490 35.904 1.00 93.44 234 ASN A C 1
ATOM 1825 O O . ASN A 1 234 ? -11.527 20.539 36.108 1.00 93.44 234 ASN A O 1
ATOM 1829 N N . GLN A 1 235 ? -9.658 19.332 35.816 1.00 93.69 235 GLN A N 1
ATOM 1830 C CA . GLN A 1 235 ? -10.329 18.053 35.982 1.00 93.69 235 GLN A CA 1
ATOM 1831 C C . GLN A 1 235 ? -10.584 17.772 37.468 1.00 93.69 235 GLN A C 1
ATOM 1833 O O . GLN A 1 235 ? -9.730 17.974 38.330 1.00 93.69 235 GLN A O 1
ATOM 1838 N N . SER A 1 236 ? -11.786 17.284 37.769 1.00 91.31 236 SER A N 1
ATOM 1839 C CA . SER A 1 236 ? -12.151 16.884 39.127 1.00 91.31 236 SER A CA 1
ATOM 1840 C C . SER A 1 236 ? -11.258 15.728 39.609 1.00 91.31 236 SER A C 1
ATOM 1842 O O . SER A 1 236 ? -11.119 14.749 38.869 1.00 91.31 236 SER A O 1
ATOM 1844 N N . PRO A 1 237 ? -10.701 15.787 40.837 1.00 89.62 237 PRO A N 1
ATOM 1845 C CA . PRO A 1 237 ? -9.882 14.705 41.388 1.00 89.62 237 PRO A CA 1
ATOM 1846 C C . PRO A 1 237 ? -10.578 13.337 41.384 1.00 89.62 237 PRO A C 1
ATOM 1848 O O . PRO A 1 237 ? -9.923 12.324 41.165 1.00 89.62 237 PRO A O 1
ATOM 1851 N N . ASP A 1 238 ? -11.904 13.319 41.554 1.00 93.44 238 ASP A N 1
ATOM 1852 C CA . ASP A 1 238 ? -12.711 12.094 41.630 1.00 93.44 238 ASP A CA 1
ATOM 1853 C C . ASP A 1 238 ? -12.999 11.456 40.260 1.00 93.44 238 ASP A C 1
ATOM 1855 O O . ASP A 1 238 ? -13.584 10.379 40.205 1.00 93.44 238 ASP A O 1
ATOM 1859 N N . ARG A 1 239 ? -12.627 12.116 39.152 1.00 91.00 239 ARG A N 1
ATOM 1860 C CA . ARG A 1 239 ? -12.869 11.648 37.771 1.00 91.00 239 ARG A CA 1
ATOM 1861 C C . ARG A 1 239 ? -11.610 11.690 36.915 1.00 91.00 239 ARG A C 1
ATOM 1863 O O . ARG A 1 239 ? -11.662 11.975 35.720 1.00 91.00 239 ARG A O 1
ATOM 1870 N N . MET A 1 240 ? -10.445 11.527 37.531 1.00 88.31 240 MET A N 1
ATOM 1871 C CA . MET A 1 240 ? -9.175 11.667 36.816 1.00 88.31 240 MET A CA 1
ATOM 1872 C C . MET A 1 240 ? -8.934 10.544 35.797 1.00 88.31 240 MET A C 1
ATOM 1874 O O . MET A 1 240 ? -8.252 10.744 34.798 1.00 88.31 240 MET A O 1
ATOM 1878 N N . ASP A 1 241 ? -9.539 9.384 36.022 1.00 91.00 241 ASP A N 1
ATOM 1879 C CA . ASP A 1 241 ? -9.582 8.241 35.112 1.00 91.00 241 ASP A CA 1
ATOM 1880 C C . ASP A 1 241 ? -10.372 8.515 33.820 1.00 91.00 241 ASP A C 1
ATOM 1882 O O . ASP A 1 241 ? -10.075 7.925 32.784 1.00 91.00 241 ASP A O 1
ATOM 1886 N N . GLU A 1 242 ? -11.322 9.454 33.844 1.00 93.31 242 GLU A N 1
ATOM 1887 C CA . GLU A 1 242 ? -12.069 9.899 32.658 1.00 93.31 242 GLU A CA 1
ATOM 1888 C C . GLU A 1 242 ? -11.280 10.901 31.788 1.00 93.31 242 GLU A C 1
ATOM 1890 O O . GLU A 1 242 ? -11.730 11.269 30.697 1.00 93.31 242 GLU A O 1
ATOM 1895 N N . LEU A 1 243 ? -10.125 11.396 32.255 1.00 91.62 243 LEU A N 1
ATOM 1896 C CA . LEU A 1 243 ? -9.399 12.468 31.580 1.00 91.62 243 LEU A CA 1
ATOM 1897 C C . LEU A 1 243 ? -8.710 11.982 30.301 1.00 91.62 243 LEU A C 1
ATOM 1899 O O . LEU A 1 243 ? -7.647 11.362 30.331 1.00 91.62 243 LEU A O 1
ATOM 1903 N N . VAL A 1 244 ? -9.257 12.381 29.154 1.00 93.31 244 VAL A N 1
ATOM 1904 C CA . VAL A 1 244 ? -8.602 12.214 27.854 1.00 93.31 244 VAL A CA 1
ATOM 1905 C C . VAL A 1 244 ? -7.863 13.499 27.489 1.00 93.31 244 VAL A C 1
ATOM 1907 O O . VAL A 1 244 ? -8.460 14.531 27.171 1.00 93.31 244 VAL A O 1
ATOM 1910 N N . LEU A 1 245 ? -6.535 13.437 27.540 1.00 93.69 245 LEU A N 1
ATOM 1911 C CA . LEU A 1 245 ? -5.677 14.551 27.152 1.00 93.69 245 LEU A CA 1
ATOM 1912 C C . LEU A 1 245 ? -5.737 14.795 25.646 1.00 93.69 245 LEU A C 1
ATOM 1914 O O . LEU A 1 245 ? -5.812 13.860 24.850 1.00 93.69 245 LEU A O 1
ATOM 1918 N N . GLN A 1 246 ? -5.637 16.065 25.253 1.00 94.19 246 GLN A N 1
ATOM 1919 C CA . GLN A 1 246 ? -5.535 16.440 23.848 1.00 94.19 246 GLN A CA 1
ATOM 1920 C C . GLN A 1 246 ? -4.376 15.671 23.183 1.00 94.19 246 GLN A C 1
ATOM 1922 O O . GLN A 1 246 ? -3.275 15.633 23.748 1.00 94.19 246 GLN A O 1
ATOM 1927 N N . PRO A 1 247 ? -4.573 15.053 22.004 1.00 94.62 247 PRO A N 1
ATOM 1928 C CA . PRO A 1 247 ? -3.492 14.380 21.292 1.00 94.62 247 PRO A CA 1
ATOM 1929 C C . PRO A 1 247 ? -2.392 15.374 20.898 1.00 94.62 247 PRO A C 1
ATOM 1931 O O . PRO A 1 247 ? -2.656 16.552 20.668 1.00 94.62 247 PRO A O 1
ATOM 1934 N N . GLY A 1 248 ? -1.147 14.892 20.866 1.00 93.62 248 GLY A N 1
ATOM 1935 C CA . GLY A 1 248 ? 0.006 15.689 20.438 1.00 93.62 248 GLY A CA 1
ATOM 1936 C C . GLY A 1 248 ? -0.056 16.004 18.948 1.00 93.62 248 GLY A C 1
ATOM 1937 O O . GLY A 1 248 ? -0.799 15.356 18.207 1.00 93.62 248 GLY A O 1
ATOM 1938 N N . VAL A 1 249 ? 0.759 16.957 18.497 1.00 94.75 249 VAL A N 1
ATOM 1939 C CA . VAL A 1 249 ? 1.047 17.043 17.063 1.00 94.75 249 VAL A CA 1
ATOM 1940 C C . VAL A 1 249 ? 1.930 15.862 16.659 1.00 94.75 249 VAL A C 1
ATOM 1942 O O . VAL A 1 249 ? 2.694 15.341 17.475 1.00 94.75 249 VAL A O 1
ATOM 1945 N N . LYS A 1 250 ? 1.820 15.431 15.398 1.00 91.56 250 LYS A N 1
ATOM 1946 C CA . LYS A 1 250 ? 2.677 14.372 14.849 1.00 91.56 250 LYS A CA 1
ATOM 1947 C C . LYS A 1 250 ? 4.157 14.729 15.021 1.00 91.56 250 LYS A C 1
ATOM 1949 O O . LYS A 1 250 ? 4.518 15.908 15.114 1.00 91.56 250 LYS A O 1
ATOM 1954 N N . ASP A 1 251 ? 5.007 13.709 15.076 1.00 91.94 251 ASP A N 1
ATOM 1955 C CA . ASP A 1 251 ? 6.454 13.905 15.008 1.00 91.94 251 ASP A CA 1
ATOM 1956 C C . ASP A 1 251 ? 6.853 14.660 13.747 1.00 91.94 251 ASP A C 1
ATOM 1958 O O . ASP A 1 251 ? 6.144 14.627 12.739 1.00 91.94 251 ASP A O 1
ATOM 1962 N N . PHE A 1 252 ? 7.917 15.456 13.867 1.00 93.81 252 PHE A N 1
ATOM 1963 C CA . PHE A 1 252 ? 8.347 16.306 12.772 1.00 93.81 252 PHE A CA 1
ATOM 1964 C C . PHE A 1 252 ? 8.858 15.428 11.631 1.00 93.81 252 PHE A C 1
ATOM 1966 O O . PHE A 1 252 ? 9.903 14.791 11.739 1.00 93.81 252 PHE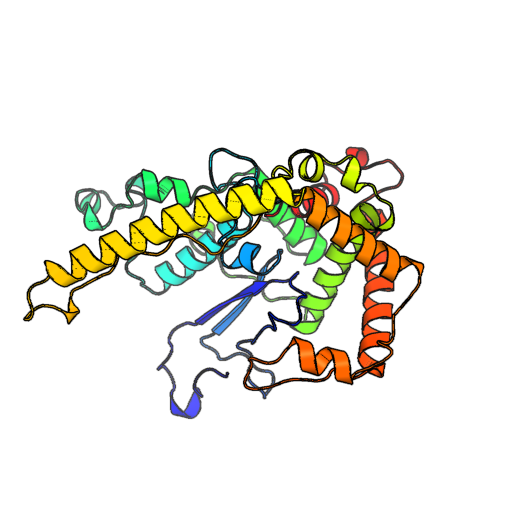 A O 1
ATOM 1973 N N . ASP A 1 253 ? 8.088 15.414 10.550 1.00 91.94 253 ASP A N 1
ATOM 1974 C CA . ASP A 1 253 ? 8.381 14.686 9.328 1.00 91.94 253 ASP A CA 1
ATOM 1975 C C . ASP A 1 253 ? 8.460 15.689 8.167 1.00 91.94 253 ASP A C 1
ATOM 1977 O O . ASP A 1 253 ? 7.435 16.279 7.792 1.00 91.94 253 ASP A O 1
ATOM 1981 N N . PRO A 1 254 ? 9.672 15.969 7.656 1.00 92.69 254 PRO A N 1
ATOM 1982 C CA . PRO A 1 254 ? 9.877 17.065 6.732 1.00 92.69 254 PRO A CA 1
ATOM 1983 C C . PRO A 1 254 ? 9.279 16.787 5.352 1.00 92.69 254 PRO A C 1
ATOM 1985 O O . PRO A 1 254 ? 9.453 15.712 4.783 1.00 92.69 254 PRO A O 1
ATOM 1988 N N . LYS A 1 255 ? 8.665 17.805 4.744 1.00 93.62 255 LYS A N 1
ATOM 1989 C CA . LYS A 1 255 ? 8.105 17.758 3.380 1.00 93.62 255 LYS A CA 1
ATOM 1990 C C . LYS A 1 255 ? 9.191 17.784 2.307 1.00 93.62 255 LYS A C 1
ATOM 1992 O O . LYS A 1 255 ? 9.470 18.813 1.682 1.00 93.62 255 LYS A O 1
ATOM 1997 N N . MET A 1 256 ? 9.840 16.636 2.136 1.00 94.81 256 MET A N 1
ATOM 1998 C CA . MET A 1 256 ? 10.969 16.416 1.231 1.00 94.81 256 MET A CA 1
ATOM 1999 C C . MET A 1 256 ? 10.843 15.128 0.405 1.00 94.81 256 MET A C 1
ATOM 2001 O O . MET A 1 256 ? 11.856 14.551 0.001 1.00 94.81 256 MET A O 1
ATOM 2005 N N . ASP A 1 257 ? 9.612 14.697 0.138 1.00 94.00 257 ASP A N 1
ATOM 2006 C CA . ASP A 1 257 ? 9.287 13.471 -0.592 1.00 94.00 257 ASP A CA 1
ATOM 2007 C C . ASP A 1 257 ? 10.074 13.333 -1.901 1.00 94.00 257 ASP A C 1
ATOM 2009 O O . ASP A 1 257 ? 10.611 12.271 -2.203 1.00 94.00 257 ASP A O 1
ATOM 2013 N N . GLN A 1 258 ? 10.192 14.411 -2.684 1.00 94.94 258 GLN A N 1
ATOM 2014 C CA . GLN A 1 258 ? 10.920 14.381 -3.955 1.00 94.94 258 GLN A CA 1
ATOM 2015 C C . GLN A 1 258 ? 12.416 14.084 -3.755 1.00 94.94 258 GLN A C 1
ATOM 2017 O O . GLN A 1 258 ? 13.014 13.361 -4.555 1.00 94.94 258 GLN A O 1
ATOM 2022 N N . THR A 1 259 ? 13.021 14.627 -2.694 1.00 94.38 259 THR A N 1
ATOM 2023 C CA . THR A 1 259 ? 14.419 14.345 -2.333 1.00 94.38 259 THR A CA 1
ATOM 2024 C C . THR A 1 259 ? 14.567 12.896 -1.868 1.00 94.38 259 THR A C 1
ATOM 2026 O O . THR A 1 259 ? 15.427 12.186 -2.379 1.00 94.38 259 THR A O 1
ATOM 2029 N N . GLN A 1 260 ? 13.685 12.426 -0.982 1.00 93.62 260 GLN A N 1
ATOM 2030 C CA . GLN A 1 260 ? 13.703 11.047 -0.479 1.00 93.62 260 GLN A CA 1
ATOM 2031 C C . GLN A 1 260 ? 13.509 10.013 -1.599 1.00 93.62 260 GLN A C 1
ATOM 2033 O O . GLN A 1 260 ? 14.261 9.045 -1.678 1.00 93.62 260 GLN A O 1
ATOM 2038 N N . LEU A 1 261 ? 12.551 10.233 -2.508 1.00 94.50 261 LEU A N 1
ATOM 2039 C CA . LEU A 1 261 ? 12.329 9.375 -3.679 1.00 94.50 261 LEU A CA 1
ATOM 2040 C C . LEU A 1 261 ? 13.557 9.339 -4.593 1.00 94.50 261 LEU A C 1
ATOM 2042 O O . LEU A 1 261 ? 13.920 8.283 -5.107 1.00 94.50 261 LEU A O 1
ATOM 2046 N N . PHE A 1 262 ? 14.205 10.486 -4.804 1.00 95.00 262 PHE A N 1
ATOM 2047 C CA . PHE A 1 262 ? 15.401 10.573 -5.636 1.00 95.00 262 PHE A CA 1
ATOM 2048 C C . PHE A 1 262 ? 16.602 9.849 -5.018 1.00 95.00 262 PHE A C 1
ATOM 2050 O O . PHE A 1 262 ? 17.320 9.147 -5.731 1.00 95.00 262 PHE A O 1
ATOM 2057 N N . ASP A 1 263 ? 16.804 9.978 -3.708 1.00 92.75 263 ASP A N 1
ATOM 2058 C CA . ASP A 1 263 ? 17.876 9.280 -3.000 1.00 92.75 263 ASP A CA 1
ATOM 2059 C C . ASP A 1 263 ? 17.621 7.766 -2.963 1.00 92.75 263 ASP A C 1
ATOM 2061 O O . ASP A 1 263 ? 18.513 6.997 -3.322 1.00 92.75 263 ASP A O 1
ATOM 2065 N N . ALA A 1 264 ? 16.383 7.329 -2.706 1.00 92.88 264 ALA A N 1
ATOM 2066 C CA . ALA A 1 264 ? 15.996 5.921 -2.818 1.00 92.88 264 ALA A CA 1
ATOM 2067 C C . ALA A 1 264 ? 16.213 5.369 -4.241 1.00 92.88 264 ALA A C 1
ATOM 2069 O O . ALA A 1 264 ? 16.673 4.238 -4.420 1.00 92.88 264 ALA A O 1
ATOM 2070 N N . ALA A 1 265 ? 15.926 6.171 -5.274 1.00 94.88 265 ALA A N 1
ATOM 2071 C CA . ALA A 1 265 ? 16.168 5.785 -6.659 1.00 94.88 265 ALA A CA 1
ATOM 2072 C C . ALA A 1 265 ? 17.662 5.635 -6.977 1.00 94.88 265 ALA A C 1
ATOM 2074 O O . ALA A 1 265 ? 18.052 4.698 -7.677 1.00 94.88 265 ALA A O 1
ATOM 2075 N N . LYS A 1 266 ? 18.508 6.519 -6.436 1.00 92.81 266 LYS A N 1
ATOM 2076 C CA . LYS A 1 266 ? 19.969 6.410 -6.546 1.00 92.81 266 LYS A CA 1
ATOM 2077 C C . LYS A 1 266 ? 20.513 5.187 -5.826 1.00 92.81 266 LYS A C 1
ATOM 2079 O O . LYS A 1 266 ? 21.379 4.517 -6.380 1.00 92.81 266 LYS A O 1
ATOM 2084 N N . GLU A 1 267 ? 20.043 4.910 -4.614 1.00 90.12 267 GLU A N 1
ATOM 2085 C CA . GLU A 1 267 ? 20.467 3.740 -3.842 1.00 90.12 267 GLU A CA 1
ATOM 2086 C C . GLU A 1 267 ? 20.133 2.452 -4.588 1.00 90.12 267 GLU A C 1
ATOM 2088 O O . GLU A 1 267 ? 21.035 1.660 -4.863 1.00 90.12 267 GLU A O 1
ATOM 2093 N N . PHE A 1 268 ? 18.879 2.316 -5.031 1.00 94.06 268 PHE A N 1
ATOM 2094 C CA . PHE A 1 268 ? 18.446 1.188 -5.849 1.00 94.06 268 PHE A CA 1
ATOM 2095 C C . PHE A 1 268 ? 19.248 1.081 -7.152 1.00 94.06 268 PHE A C 1
ATOM 2097 O O . PHE A 1 268 ? 19.689 -0.005 -7.520 1.00 94.06 268 PHE A O 1
ATOM 2104 N N . GLY A 1 269 ? 19.455 2.199 -7.858 1.00 92.25 269 GLY A N 1
ATOM 2105 C CA . GLY A 1 269 ? 20.241 2.232 -9.090 1.00 92.25 269 GLY A CA 1
ATOM 2106 C C . GLY A 1 269 ? 21.679 1.771 -8.861 1.00 92.25 269 GLY A C 1
ATOM 2107 O O . GLY A 1 269 ? 22.181 0.924 -9.594 1.00 92.25 269 GLY A O 1
ATOM 2108 N N . LYS A 1 270 ? 22.322 2.251 -7.796 1.00 89.44 270 LYS A N 1
ATOM 2109 C CA . LYS A 1 270 ? 23.667 1.815 -7.423 1.00 89.44 270 LYS A CA 1
ATOM 2110 C C . LYS A 1 270 ? 23.700 0.315 -7.120 1.00 89.44 270 LYS A C 1
ATOM 2112 O O . LYS A 1 270 ? 24.553 -0.379 -7.656 1.00 89.44 270 LYS A O 1
ATOM 2117 N N . ASP A 1 271 ? 22.749 -0.207 -6.348 1.00 88.62 271 ASP A N 1
ATOM 2118 C CA . ASP A 1 271 ? 22.693 -1.643 -6.034 1.00 88.62 271 ASP A CA 1
ATOM 2119 C C . ASP A 1 271 ? 22.413 -2.502 -7.269 1.00 88.62 271 ASP A C 1
ATOM 2121 O O . ASP A 1 271 ? 22.964 -3.592 -7.410 1.00 88.62 271 ASP A O 1
ATOM 2125 N N . TYR A 1 272 ? 21.592 -2.019 -8.200 1.00 92.12 272 TYR A N 1
ATOM 2126 C CA . TYR A 1 272 ? 21.288 -2.725 -9.442 1.00 92.12 272 TYR A CA 1
ATOM 2127 C C . TYR A 1 272 ? 22.494 -2.786 -10.398 1.00 92.12 272 TYR A C 1
ATOM 2129 O O . TYR A 1 272 ? 22.732 -3.838 -11.006 1.00 92.12 272 TYR A O 1
ATOM 2137 N N . HIS A 1 273 ? 23.261 -1.695 -10.525 1.00 89.69 273 HIS A N 1
ATOM 2138 C CA . HIS A 1 273 ? 24.402 -1.588 -11.446 1.00 89.69 273 HIS A CA 1
ATOM 2139 C C . HIS A 1 273 ? 25.711 -2.144 -10.865 1.00 89.69 273 HIS A C 1
ATOM 2141 O O . HIS A 1 273 ? 26.394 -2.906 -11.550 1.00 89.69 273 HIS A O 1
ATOM 2147 N N . ASP A 1 274 ? 26.043 -1.796 -9.619 1.00 83.38 274 ASP A N 1
ATOM 2148 C CA . ASP A 1 274 ? 27.358 -2.068 -9.017 1.00 83.38 274 ASP A CA 1
ATOM 2149 C C . ASP A 1 274 ? 27.418 -3.427 -8.298 1.00 83.38 274 ASP A C 1
ATOM 2151 O O . ASP A 1 274 ? 28.500 -3.905 -7.957 1.00 83.38 274 ASP A O 1
ATOM 2155 N N . GLY A 1 275 ? 26.270 -4.085 -8.107 1.00 70.88 275 GLY A N 1
ATOM 2156 C CA . GLY A 1 275 ? 26.179 -5.400 -7.478 1.00 70.88 275 GLY A CA 1
ATOM 2157 C C . GLY A 1 275 ? 25.935 -5.359 -5.967 1.00 70.88 275 GLY A C 1
ATOM 2158 O O . GLY A 1 275 ? 25.809 -4.303 -5.349 1.00 70.88 275 GLY A O 1
ATOM 2159 N N . TYR A 1 276 ? 25.842 -6.551 -5.373 1.00 64.94 276 TYR A N 1
ATOM 2160 C CA . TYR A 1 276 ? 25.597 -6.739 -3.943 1.00 64.94 276 TYR A CA 1
ATOM 2161 C C . TYR A 1 276 ? 26.752 -6.169 -3.102 1.00 64.94 276 TYR A C 1
ATOM 2163 O O . TYR A 1 276 ? 27.912 -6.541 -3.296 1.00 64.94 276 TYR A O 1
ATOM 2171 N N . ARG A 1 277 ? 26.426 -5.273 -2.163 1.00 63.81 277 ARG A N 1
ATOM 2172 C CA . ARG A 1 277 ? 27.388 -4.695 -1.217 1.00 63.81 277 ARG A CA 1
ATOM 2173 C C . ARG A 1 277 ? 27.466 -5.586 0.017 1.00 63.81 277 ARG A C 1
ATOM 2175 O O . ARG A 1 277 ? 26.476 -5.722 0.724 1.00 63.81 277 ARG A O 1
ATOM 2182 N N . ILE A 1 278 ? 28.643 -6.131 0.307 1.00 55.84 278 ILE A N 1
ATOM 2183 C CA . ILE A 1 278 ? 28.928 -6.706 1.625 1.00 55.84 278 ILE A CA 1
ATOM 2184 C C . ILE A 1 278 ? 29.264 -5.523 2.543 1.00 55.84 278 ILE A C 1
ATOM 2186 O O . ILE A 1 278 ? 30.188 -4.777 2.215 1.00 55.84 278 ILE A O 1
ATOM 2190 N N . PRO A 1 279 ? 28.539 -5.286 3.649 1.00 52.12 279 PRO A N 1
ATOM 2191 C CA . PRO A 1 279 ? 28.928 -4.256 4.602 1.00 52.12 279 PRO A CA 1
ATOM 2192 C C . PRO A 1 279 ? 30.316 -4.579 5.167 1.00 52.12 279 PRO A C 1
ATOM 2194 O O . PRO A 1 279 ? 30.517 -5.650 5.735 1.00 52.12 279 PRO A O 1
ATOM 2197 N N . ASP A 1 280 ? 31.263 -3.645 5.059 1.00 47.62 280 ASP A N 1
ATOM 2198 C CA . ASP A 1 280 ? 32.646 -3.844 5.525 1.00 47.62 280 ASP A CA 1
ATOM 2199 C C . ASP A 1 280 ? 32.754 -4.048 7.052 1.00 47.62 280 ASP A C 1
ATOM 2201 O O . ASP A 1 280 ? 33.803 -4.460 7.549 1.00 47.62 280 ASP A O 1
ATOM 2205 N N . ASN A 1 281 ? 31.697 -3.756 7.826 1.00 50.91 281 ASN A N 1
ATOM 2206 C CA . ASN A 1 281 ? 31.734 -3.867 9.282 1.00 50.91 281 ASN A CA 1
ATOM 2207 C C . ASN A 1 281 ? 30.359 -4.144 9.919 1.00 50.91 281 ASN A C 1
ATOM 2209 O O . ASN A 1 281 ? 29.566 -3.234 10.166 1.00 50.91 281 ASN A O 1
ATOM 2213 N N . LEU A 1 282 ? 30.111 -5.407 10.272 1.00 51.88 282 LEU A N 1
ATOM 2214 C CA . LEU A 1 282 ? 28.904 -5.871 10.972 1.00 51.88 282 LEU A CA 1
ATOM 2215 C C . LEU A 1 282 ? 28.668 -5.143 12.317 1.00 51.88 282 LEU A C 1
ATOM 2217 O O . LEU A 1 282 ? 27.534 -5.012 12.770 1.00 51.88 282 LEU A O 1
ATOM 2221 N N . ALA A 1 283 ? 29.733 -4.637 12.950 1.00 50.38 283 ALA A N 1
ATOM 2222 C CA . ALA A 1 283 ? 29.663 -3.929 14.229 1.00 50.38 283 ALA A CA 1
ATOM 2223 C C . ALA A 1 283 ? 28.971 -2.556 14.137 1.00 50.38 283 ALA A C 1
ATOM 2225 O O . ALA A 1 283 ? 28.403 -2.094 15.125 1.00 50.38 283 ALA A O 1
ATOM 2226 N N . GLN A 1 284 ? 28.989 -1.913 12.964 1.00 46.50 284 GLN A N 1
ATOM 2227 C CA . GLN A 1 284 ? 28.354 -0.608 12.758 1.00 46.50 284 GLN A CA 1
ATOM 2228 C C . GLN A 1 284 ? 26.822 -0.737 12.675 1.00 46.50 284 GLN A C 1
ATOM 2230 O O . GLN A 1 284 ? 26.102 0.082 13.234 1.00 46.50 284 GLN A O 1
ATOM 2235 N N . LEU A 1 285 ? 26.334 -1.835 12.084 1.00 46.50 285 LEU A N 1
ATOM 2236 C CA . LEU A 1 285 ? 24.908 -2.170 11.978 1.00 46.50 285 LEU A CA 1
ATOM 2237 C C . LEU A 1 285 ? 24.246 -2.365 13.356 1.00 46.50 285 LEU A C 1
ATOM 2239 O O . LEU A 1 285 ? 23.100 -1.978 13.573 1.00 46.50 285 LEU A O 1
ATOM 2243 N N . VAL A 1 286 ? 24.979 -2.952 14.308 1.00 48.22 286 VAL A N 1
ATOM 2244 C CA . VAL A 1 286 ? 24.472 -3.229 15.661 1.00 48.22 286 VAL A CA 1
ATOM 2245 C C . VAL A 1 286 ? 24.367 -1.953 16.500 1.00 48.22 286 VAL A C 1
ATOM 2247 O O . VAL A 1 286 ? 23.444 -1.838 17.302 1.00 48.22 286 VAL A O 1
ATOM 2250 N N . LEU A 1 287 ? 25.279 -0.991 16.318 1.00 46.38 287 LEU A N 1
ATOM 2251 C CA . LEU A 1 287 ? 25.350 0.209 17.157 1.00 46.38 287 LEU A CA 1
ATOM 2252 C C . LEU A 1 287 ? 24.236 1.224 16.843 1.00 46.38 287 LEU A C 1
ATOM 2254 O O . LEU A 1 287 ? 23.703 1.839 17.764 1.00 46.38 287 LEU A O 1
ATOM 2258 N N . ASP A 1 288 ? 23.841 1.342 15.572 1.00 45.78 288 ASP A N 1
ATOM 2259 C CA . ASP A 1 288 ? 22.817 2.299 15.122 1.00 45.78 288 ASP A CA 1
ATOM 2260 C C . ASP A 1 288 ? 21.371 1.813 15.379 1.00 45.78 288 ASP A C 1
ATOM 2262 O O . ASP A 1 288 ? 20.420 2.581 15.246 1.00 45.78 288 ASP A O 1
ATOM 2266 N N . THR A 1 289 ? 21.195 0.553 15.805 1.00 44.22 289 THR A N 1
ATOM 2267 C CA . THR A 1 289 ? 19.882 -0.115 15.962 1.00 44.22 289 THR A CA 1
ATOM 2268 C C . THR A 1 289 ? 19.478 -0.325 17.434 1.00 44.22 289 THR A C 1
ATOM 2270 O O . THR A 1 289 ? 18.518 -1.036 17.744 1.00 44.22 289 THR A O 1
ATOM 2273 N N . VAL A 1 290 ? 20.198 0.263 18.395 1.00 39.06 290 VAL A N 1
ATOM 2274 C CA . VAL A 1 290 ? 19.967 -0.023 19.821 1.00 39.06 290 VAL A CA 1
ATOM 2275 C C . VAL A 1 290 ? 18.794 0.787 20.370 1.00 39.06 290 VAL A C 1
ATOM 2277 O O . VAL A 1 290 ? 18.992 1.872 20.897 1.00 39.06 290 VAL A O 1
ATOM 2280 N N . LEU A 1 291 ? 17.587 0.217 20.278 1.00 44.62 291 LEU A N 1
ATOM 2281 C CA . LEU A 1 291 ? 16.482 0.324 21.252 1.00 44.62 291 LEU A CA 1
ATOM 2282 C C . LEU A 1 291 ? 15.406 -0.767 20.988 1.00 44.62 291 LEU A C 1
ATOM 2284 O O . LEU A 1 291 ? 14.207 -0.513 21.070 1.00 44.62 291 LEU A O 1
ATOM 2288 N N . GLN A 1 292 ? 15.813 -2.004 20.669 1.00 46.25 292 GLN A N 1
ATOM 2289 C CA . GLN A 1 292 ? 14.896 -3.152 20.561 1.00 46.25 292 GLN A CA 1
ATOM 2290 C C . GLN A 1 292 ? 15.376 -4.356 21.393 1.00 46.25 292 GLN A C 1
ATOM 2292 O O . GLN A 1 292 ? 16.582 -4.549 21.545 1.00 46.25 292 GLN A O 1
ATOM 2297 N N . PRO A 1 293 ? 14.458 -5.174 21.950 1.00 50.69 293 PRO A N 1
ATOM 2298 C CA . PRO A 1 293 ? 14.813 -6.288 22.833 1.00 50.69 293 PRO A CA 1
ATOM 2299 C C . PRO A 1 293 ? 15.455 -7.496 22.124 1.00 50.69 293 PRO A C 1
ATOM 2301 O O . PRO A 1 293 ? 16.011 -8.352 22.808 1.00 50.69 293 PRO A O 1
ATOM 2304 N N . VAL A 1 294 ? 15.405 -7.587 20.787 1.00 53.56 294 VAL A N 1
ATOM 2305 C CA . VAL A 1 294 ? 16.011 -8.682 20.004 1.00 53.56 294 VAL A CA 1
ATOM 2306 C C . VAL A 1 294 ? 16.599 -8.123 18.705 1.00 53.56 294 VAL A C 1
ATOM 2308 O O . VAL A 1 294 ? 15.915 -7.399 17.991 1.00 53.56 294 VAL A O 1
ATOM 2311 N N . ILE A 1 295 ? 17.853 -8.468 18.396 1.00 59.81 295 ILE A N 1
ATOM 2312 C CA . ILE A 1 295 ? 18.534 -8.136 17.134 1.00 59.81 295 ILE A CA 1
ATOM 2313 C C . ILE A 1 295 ? 18.774 -9.446 16.379 1.00 59.81 295 ILE A C 1
ATOM 2315 O O . ILE A 1 295 ? 19.399 -10.359 16.920 1.00 59.81 295 ILE A O 1
ATOM 2319 N N . PHE A 1 296 ? 18.297 -9.535 15.138 1.00 59.44 296 PHE A N 1
ATOM 2320 C CA . PHE A 1 296 ? 18.593 -10.648 14.235 1.00 59.44 296 PHE A CA 1
ATOM 2321 C C . PHE A 1 296 ? 19.687 -10.235 13.248 1.00 59.44 296 PHE A C 1
ATOM 2323 O O . PHE A 1 296 ? 19.659 -9.129 12.714 1.00 59.44 296 PHE A O 1
ATOM 2330 N N . VAL A 1 297 ? 20.649 -11.127 13.008 1.00 63.19 297 VAL A N 1
ATOM 2331 C CA . VAL A 1 297 ? 21.671 -10.968 11.966 1.00 63.19 297 VAL A CA 1
ATOM 2332 C C . VAL A 1 297 ? 21.324 -11.926 10.835 1.00 63.19 297 VAL A C 1
ATOM 2334 O O . VAL A 1 297 ? 21.100 -13.112 11.077 1.00 63.19 297 VAL A O 1
ATOM 2337 N N . LEU A 1 298 ? 21.257 -11.401 9.618 1.00 65.00 298 LEU A N 1
ATOM 2338 C CA . LEU A 1 298 ? 20.984 -12.178 8.416 1.00 65.00 298 LEU A CA 1
ATOM 2339 C C . LEU A 1 298 ? 22.242 -12.929 7.952 1.00 65.00 298 LEU A C 1
ATOM 2341 O O . LEU A 1 298 ? 23.375 -12.504 8.188 1.00 65.00 298 LEU A O 1
ATOM 2345 N N . ASN A 1 299 ? 22.039 -14.078 7.310 1.00 62.34 299 ASN A N 1
ATOM 2346 C CA . ASN A 1 299 ? 23.117 -14.886 6.752 1.00 62.34 299 ASN A CA 1
ATOM 2347 C C . ASN A 1 299 ? 23.562 -14.317 5.394 1.00 62.34 299 ASN A C 1
ATOM 2349 O O . ASN A 1 299 ? 22.760 -14.198 4.470 1.00 62.34 299 ASN A O 1
ATOM 2353 N N . THR A 1 300 ? 24.853 -14.020 5.255 1.00 59.78 300 THR A N 1
ATOM 2354 C CA . THR A 1 300 ? 25.434 -13.377 4.065 1.00 59.78 300 THR A CA 1
ATOM 2355 C C . THR A 1 300 ? 25.299 -14.203 2.784 1.00 59.78 300 THR A C 1
ATOM 2357 O O . THR A 1 300 ? 25.168 -13.635 1.699 1.00 59.78 300 THR A O 1
ATOM 2360 N N . ASP A 1 301 ? 25.325 -15.537 2.884 1.00 55.31 301 ASP A N 1
ATOM 2361 C CA . ASP A 1 301 ? 25.171 -16.412 1.712 1.00 55.31 301 ASP A CA 1
ATOM 2362 C C . ASP A 1 301 ? 23.736 -16.374 1.172 1.00 55.31 301 ASP A C 1
ATOM 2364 O O . ASP A 1 301 ? 23.524 -16.303 -0.047 1.00 55.31 301 ASP A O 1
ATOM 2368 N N . ASP A 1 302 ? 22.762 -16.354 2.085 1.00 73.12 302 ASP A N 1
ATOM 2369 C CA . ASP A 1 302 ? 21.343 -16.258 1.755 1.00 73.12 302 ASP A CA 1
ATOM 2370 C C . ASP A 1 302 ? 21.050 -14.888 1.124 1.00 73.12 302 ASP A C 1
ATOM 2372 O O . ASP A 1 302 ? 20.461 -14.827 0.045 1.00 73.12 302 ASP A O 1
ATOM 2376 N N . GLU A 1 303 ? 21.578 -13.794 1.686 1.00 77.44 303 GLU A N 1
ATOM 2377 C CA . GLU A 1 303 ? 21.419 -12.441 1.129 1.00 77.44 303 GLU A CA 1
ATOM 2378 C C . GLU A 1 303 ? 21.918 -12.320 -0.323 1.00 77.44 303 GLU A C 1
ATOM 2380 O O . GLU A 1 303 ? 21.233 -11.760 -1.187 1.00 77.44 303 GLU A O 1
ATOM 2385 N N . ALA A 1 304 ? 23.092 -12.879 -0.635 1.00 79.56 304 ALA A N 1
ATOM 2386 C CA . ALA A 1 304 ? 23.634 -12.845 -1.992 1.00 79.56 304 ALA A CA 1
ATOM 2387 C C . ALA A 1 304 ? 22.767 -13.646 -2.981 1.00 79.56 304 ALA A C 1
ATOM 2389 O O . ALA A 1 304 ? 22.634 -13.269 -4.154 1.00 79.56 304 ALA A O 1
ATOM 2390 N N . GLN A 1 305 ? 22.179 -14.762 -2.540 1.00 85.88 305 GLN A N 1
ATOM 2391 C CA . GLN A 1 305 ? 21.249 -15.540 -3.355 1.00 85.88 305 GLN A CA 1
ATOM 2392 C C . GLN A 1 305 ? 19.933 -14.786 -3.575 1.00 85.88 305 GLN A C 1
ATOM 2394 O O . GLN A 1 305 ? 19.445 -14.743 -4.711 1.00 85.88 305 GLN A O 1
ATOM 2399 N N . GLU A 1 306 ? 19.385 -14.167 -2.531 1.00 87.62 306 GLU A N 1
ATOM 2400 C CA . GLU A 1 306 ? 18.157 -13.378 -2.611 1.00 87.62 306 GLU A CA 1
ATOM 2401 C C . GLU A 1 306 ? 18.314 -12.177 -3.541 1.00 87.62 306 GLU A C 1
ATOM 2403 O O . GLU A 1 306 ? 17.482 -11.995 -4.433 1.00 87.62 306 GLU A O 1
ATOM 2408 N N . TYR A 1 307 ? 19.424 -11.441 -3.436 1.00 88.88 307 TYR A N 1
ATOM 2409 C CA . TYR A 1 307 ? 19.754 -10.349 -4.352 1.00 88.88 307 TYR A CA 1
ATOM 2410 C C . TYR A 1 307 ? 19.742 -10.816 -5.817 1.00 88.88 307 TYR A C 1
ATOM 2412 O O . TYR A 1 307 ? 19.080 -10.216 -6.669 1.00 88.88 307 TYR A O 1
ATOM 2420 N N . ARG A 1 308 ? 20.439 -11.923 -6.130 1.00 91.56 308 ARG A N 1
ATOM 2421 C CA . ARG A 1 308 ? 20.503 -12.456 -7.505 1.00 91.56 308 ARG A CA 1
ATOM 2422 C C . ARG A 1 308 ? 19.129 -12.893 -8.008 1.00 91.56 308 ARG A C 1
ATOM 2424 O O . ARG A 1 308 ? 18.810 -12.644 -9.171 1.00 91.56 308 ARG A O 1
ATOM 2431 N N . ARG A 1 309 ? 18.328 -13.535 -7.150 1.00 93.88 309 ARG A N 1
ATOM 2432 C CA . ARG A 1 309 ? 16.952 -13.951 -7.462 1.00 93.88 309 ARG A CA 1
ATOM 2433 C C . ARG A 1 309 ? 16.092 -12.735 -7.794 1.00 93.88 309 ARG A C 1
ATOM 2435 O O . ARG A 1 309 ? 15.532 -12.684 -8.882 1.00 93.88 309 ARG A O 1
ATOM 2442 N N . MET A 1 310 ? 16.057 -11.737 -6.910 1.00 93.62 310 MET A N 1
ATOM 2443 C CA . MET A 1 310 ? 15.269 -10.515 -7.097 1.00 93.62 310 MET A CA 1
ATOM 2444 C C . MET A 1 310 ? 15.656 -9.768 -8.373 1.00 93.62 310 MET A C 1
ATOM 2446 O O . MET A 1 310 ? 14.776 -9.371 -9.133 1.00 93.62 310 MET A O 1
ATOM 2450 N N . LYS A 1 311 ? 16.961 -9.622 -8.642 1.00 95.00 311 LYS A N 1
ATOM 2451 C CA . LYS A 1 311 ? 17.448 -8.967 -9.861 1.00 95.00 311 LYS A CA 1
ATOM 2452 C C . LYS A 1 311 ? 16.986 -9.703 -11.118 1.00 95.00 311 LYS A C 1
ATOM 2454 O O . LYS A 1 311 ? 16.332 -9.096 -11.960 1.00 95.00 311 LYS A O 1
ATOM 2459 N N . ARG A 1 312 ? 17.267 -11.007 -11.216 1.00 97.31 312 ARG A N 1
ATOM 2460 C CA . ARG A 1 312 ? 16.880 -11.838 -12.369 1.00 97.31 312 ARG A CA 1
ATOM 2461 C C . ARG A 1 312 ? 15.368 -11.818 -12.596 1.00 97.31 312 ARG A C 1
ATOM 2463 O O . ARG A 1 312 ? 14.908 -11.645 -13.722 1.00 97.31 312 ARG A O 1
ATOM 2470 N N . ASP A 1 313 ? 14.597 -12.011 -11.531 1.00 97.88 313 ASP A N 1
ATOM 2471 C CA . ASP A 1 313 ? 13.143 -12.136 -11.620 1.00 97.88 313 ASP A CA 1
ATOM 2472 C C . ASP A 1 313 ? 12.488 -10.775 -11.918 1.00 97.88 313 ASP A C 1
ATOM 2474 O O . ASP A 1 313 ? 11.499 -10.713 -12.653 1.00 97.88 313 ASP A O 1
ATOM 2478 N N . GLY A 1 314 ? 13.065 -9.678 -11.418 1.00 97.88 314 GLY A N 1
ATOM 2479 C CA . GLY A 1 314 ? 12.688 -8.319 -11.794 1.00 97.88 314 GLY A CA 1
ATOM 2480 C C . GLY A 1 314 ? 12.981 -8.022 -13.264 1.00 97.88 314 GLY A C 1
ATOM 2481 O O . GLY A 1 314 ? 12.077 -7.615 -13.990 1.00 97.88 314 GLY A O 1
ATOM 2482 N N . GLU A 1 315 ? 14.206 -8.282 -13.733 1.00 98.19 315 GLU A N 1
ATOM 2483 C CA . GLU A 1 315 ? 14.623 -8.086 -15.133 1.00 98.19 315 GLU A CA 1
ATOM 2484 C C . GLU A 1 315 ? 13.696 -8.817 -16.116 1.00 98.19 315 GLU A C 1
ATOM 2486 O O . GLU A 1 315 ? 13.270 -8.233 -17.114 1.00 98.19 315 GLU A O 1
ATOM 2491 N N . ALA A 1 316 ? 13.303 -10.054 -15.792 1.00 98.25 316 ALA A N 1
ATOM 2492 C CA . ALA A 1 316 ? 12.390 -10.857 -16.605 1.00 98.25 316 ALA A CA 1
ATOM 2493 C C . ALA A 1 316 ? 10.989 -10.233 -16.782 1.00 98.25 316 ALA A C 1
ATOM 2495 O O . ALA A 1 316 ? 10.291 -10.555 -17.742 1.00 98.25 316 ALA A O 1
ATOM 2496 N N . ARG A 1 317 ? 10.569 -9.338 -15.878 1.00 98.25 317 ARG A N 1
ATOM 2497 C CA . ARG A 1 317 ? 9.242 -8.693 -15.884 1.00 98.25 317 ARG A CA 1
ATOM 2498 C C . ARG A 1 317 ? 9.258 -7.266 -16.434 1.00 98.25 317 ARG A C 1
ATOM 2500 O O . ARG A 1 317 ? 8.191 -6.712 -16.697 1.00 98.25 317 ARG A O 1
ATOM 2507 N N . VAL A 1 318 ? 10.433 -6.668 -16.660 1.00 98.31 318 VAL A N 1
ATOM 2508 C CA . VAL A 1 318 ? 10.541 -5.266 -17.107 1.00 98.31 318 VAL A CA 1
ATOM 2509 C C . VAL A 1 318 ? 9.818 -5.039 -18.431 1.00 98.31 318 VAL A C 1
ATOM 2511 O O . VAL A 1 318 ? 9.015 -4.120 -18.514 1.00 98.31 318 VAL A O 1
ATOM 2514 N N . ALA A 1 319 ? 10.035 -5.890 -19.438 1.00 97.50 319 ALA A N 1
ATOM 2515 C CA . ALA A 1 319 ? 9.419 -5.724 -20.761 1.00 97.50 319 ALA A CA 1
ATOM 2516 C C . ALA A 1 319 ? 7.883 -5.859 -20.745 1.00 97.50 319 ALA A C 1
ATOM 2518 O O . ALA A 1 319 ? 7.208 -5.357 -21.641 1.00 97.50 319 ALA A O 1
ATOM 2519 N N . VAL A 1 320 ? 7.323 -6.515 -19.719 1.00 97.88 320 VAL A N 1
ATOM 2520 C CA . VAL A 1 320 ? 5.870 -6.626 -19.531 1.00 97.88 320 VAL A CA 1
ATOM 2521 C C . VAL A 1 320 ? 5.298 -5.281 -19.080 1.00 97.88 320 VAL A C 1
ATOM 2523 O O . VAL A 1 320 ? 4.326 -4.797 -19.660 1.00 97.88 320 VAL A O 1
ATOM 2526 N N . LEU A 1 321 ? 5.916 -4.655 -18.072 1.00 97.88 321 LEU A N 1
ATOM 2527 C CA . LEU A 1 321 ? 5.486 -3.351 -17.556 1.00 97.88 321 LEU A CA 1
ATOM 2528 C C . LEU A 1 321 ? 5.881 -2.192 -18.485 1.00 97.88 321 LEU A C 1
ATOM 2530 O O . LEU A 1 321 ? 5.117 -1.238 -18.623 1.00 97.88 321 LEU A O 1
ATOM 2534 N N . PHE A 1 322 ? 7.035 -2.281 -19.145 1.00 98.06 322 PHE A N 1
ATOM 2535 C CA . PHE A 1 322 ? 7.642 -1.240 -19.981 1.00 98.06 322 PHE A CA 1
ATOM 2536 C C . PHE A 1 322 ? 8.012 -1.822 -21.355 1.00 98.06 322 PHE A C 1
ATOM 2538 O O . PHE A 1 322 ? 9.159 -2.220 -21.569 1.00 98.06 322 PHE A O 1
ATOM 2545 N N . PRO A 1 323 ? 7.047 -1.916 -22.284 1.00 97.31 323 PRO A N 1
ATOM 2546 C CA . PRO A 1 323 ? 7.291 -2.468 -23.613 1.00 97.31 323 PRO A CA 1
ATOM 2547 C C . PRO A 1 323 ? 8.143 -1.523 -24.471 1.00 97.31 323 PRO A C 1
ATOM 2549 O O . PRO A 1 323 ? 8.029 -0.301 -24.360 1.00 97.31 323 PRO A O 1
ATOM 2552 N N . ASP A 1 324 ? 8.917 -2.079 -25.408 1.00 94.88 324 ASP A N 1
ATOM 2553 C CA . ASP A 1 324 ? 9.793 -1.311 -26.315 1.00 94.88 324 ASP A CA 1
ATOM 2554 C C . ASP A 1 324 ? 9.028 -0.305 -27.196 1.00 94.88 324 ASP A C 1
ATOM 2556 O O . ASP A 1 324 ? 9.562 0.734 -27.579 1.00 94.88 324 ASP A O 1
ATOM 2560 N N . ALA A 1 325 ? 7.750 -0.581 -27.484 1.00 95.69 325 ALA A N 1
ATOM 2561 C CA . ALA A 1 325 ? 6.850 0.328 -28.200 1.00 95.69 325 ALA A CA 1
ATOM 2562 C C . ALA A 1 325 ? 6.426 1.563 -27.368 1.00 95.69 325 ALA A C 1
ATOM 2564 O O . ALA A 1 325 ? 5.721 2.437 -27.873 1.00 95.69 325 ALA A O 1
ATOM 2565 N N . GLY A 1 326 ? 6.851 1.642 -26.103 1.00 95.75 326 GLY A N 1
ATOM 2566 C CA . GLY A 1 326 ? 6.579 2.733 -25.172 1.00 95.75 326 GLY A CA 1
ATOM 2567 C C . GLY A 1 326 ? 5.346 2.503 -24.298 1.00 95.75 326 GLY A C 1
ATOM 2568 O O . GLY A 1 326 ? 4.443 1.739 -24.634 1.00 95.75 326 GLY A O 1
ATOM 2569 N N . GLU A 1 327 ? 5.278 3.211 -23.170 1.00 96.38 327 GLU A N 1
ATOM 2570 C CA . GLU A 1 327 ? 4.233 3.054 -22.144 1.00 96.38 327 GLU A CA 1
ATOM 2571 C C . GLU A 1 327 ? 2.799 3.248 -22.663 1.00 96.38 327 GLU A C 1
ATOM 2573 O O . GLU A 1 327 ? 1.870 2.604 -22.175 1.00 96.38 327 GLU A O 1
ATOM 2578 N N . ALA A 1 328 ? 2.613 4.101 -23.674 1.00 96.25 328 ALA A N 1
ATOM 2579 C CA . ALA A 1 328 ? 1.311 4.332 -24.296 1.00 96.25 328 ALA A CA 1
ATOM 2580 C C . ALA A 1 328 ? 0.765 3.082 -25.010 1.00 96.25 328 ALA A C 1
ATOM 2582 O O . ALA A 1 328 ? -0.447 2.922 -25.118 1.00 96.25 328 ALA A O 1
ATOM 2583 N N . SER A 1 329 ? 1.641 2.177 -25.466 1.00 97.25 329 SER A N 1
ATOM 2584 C CA . SER A 1 329 ? 1.239 0.975 -26.209 1.00 97.25 329 SER A CA 1
ATOM 2585 C C . SER A 1 329 ? 0.469 -0.044 -25.362 1.00 97.25 329 SER A C 1
ATOM 2587 O O . SER A 1 329 ? -0.303 -0.826 -25.911 1.00 97.25 329 SER A O 1
ATOM 2589 N N . ASN A 1 330 ? 0.643 -0.026 -24.034 1.00 97.12 330 ASN A N 1
ATOM 2590 C CA . ASN A 1 330 ? -0.032 -0.936 -23.107 1.00 97.12 330 ASN A CA 1
ATOM 2591 C C . ASN A 1 330 ? -0.800 -0.214 -21.985 1.00 97.12 330 ASN A C 1
ATOM 2593 O O . ASN A 1 330 ? -1.178 -0.875 -21.024 1.00 97.12 330 ASN A O 1
ATOM 2597 N N . ALA A 1 331 ? -1.035 1.102 -22.086 1.00 95.75 331 ALA A N 1
ATOM 2598 C CA . ALA A 1 331 ? -1.612 1.915 -21.007 1.00 95.75 331 ALA A CA 1
ATOM 2599 C C . ALA A 1 331 ? -2.956 1.377 -20.475 1.00 95.75 331 ALA A C 1
ATOM 2601 O O . ALA A 1 331 ? -3.140 1.298 -19.265 1.00 95.75 331 ALA A O 1
ATOM 2602 N N . GLU A 1 332 ? -3.834 0.931 -21.377 1.00 95.50 332 GLU A N 1
ATOM 2603 C CA . GLU A 1 332 ? -5.157 0.368 -21.054 1.00 95.50 332 GLU A CA 1
ATOM 2604 C C . GLU A 1 332 ? -5.142 -1.159 -20.849 1.00 95.50 332 GLU A C 1
ATOM 2606 O O . GLU A 1 332 ? -6.178 -1.780 -20.624 1.00 95.50 332 GLU A O 1
ATOM 2611 N N . GLN A 1 333 ? -3.977 -1.798 -20.977 1.00 95.56 333 GLN A N 1
ATOM 2612 C CA . GLN A 1 333 ? -3.811 -3.236 -20.752 1.00 95.56 333 GLN A CA 1
ATOM 2613 C C . GLN A 1 333 ? -3.479 -3.502 -19.275 1.00 95.56 333 GLN A C 1
ATOM 2615 O O . GLN A 1 333 ? -2.953 -2.606 -18.608 1.00 95.56 333 GLN A O 1
ATOM 2620 N N . PRO A 1 334 ? -3.676 -4.733 -18.756 1.00 95.94 334 PRO A N 1
ATOM 2621 C CA . PRO A 1 334 ? -3.392 -5.044 -17.354 1.00 95.94 334 PRO A CA 1
ATOM 2622 C C . PRO A 1 334 ? -1.997 -4.601 -16.890 1.00 95.94 334 PRO A C 1
ATOM 2624 O O . PRO A 1 334 ? -1.858 -4.015 -15.823 1.00 95.94 334 PRO A O 1
ATOM 2627 N N . ALA A 1 335 ? -0.964 -4.771 -17.721 1.00 97.44 335 ALA A N 1
ATOM 2628 C CA . ALA A 1 335 ? 0.391 -4.321 -17.399 1.00 97.44 335 ALA A CA 1
ATOM 2629 C C . ALA A 1 335 ? 0.543 -2.794 -17.275 1.00 97.44 335 ALA A C 1
ATOM 2631 O O . ALA A 1 335 ? 1.251 -2.329 -16.381 1.00 97.44 335 ALA A O 1
ATOM 2632 N N . GLY A 1 336 ? -0.133 -2.006 -18.118 1.00 97.94 336 GLY A N 1
ATOM 2633 C CA . GLY A 1 336 ? -0.142 -0.547 -17.995 1.00 97.94 336 GLY A CA 1
ATOM 2634 C C . GLY A 1 336 ? -0.907 -0.073 -16.762 1.00 97.94 336 GLY A C 1
ATOM 2635 O O . GLY A 1 336 ? -0.445 0.836 -16.073 1.00 97.94 336 GLY A O 1
ATOM 2636 N N . LEU A 1 337 ? -2.012 -0.741 -16.423 1.00 97.88 337 LEU A N 1
ATOM 2637 C CA . LEU A 1 337 ? -2.783 -0.468 -15.208 1.00 97.88 337 LEU A CA 1
ATOM 2638 C C . LEU A 1 337 ? -2.007 -0.832 -13.933 1.00 97.88 337 LEU A C 1
ATOM 2640 O O . LEU A 1 337 ? -2.044 -0.072 -12.968 1.00 97.88 337 LEU A O 1
ATOM 2644 N N . VAL A 1 338 ? -1.249 -1.934 -13.932 1.00 98.19 338 VAL A N 1
ATOM 2645 C CA . VAL A 1 338 ? -0.346 -2.298 -12.823 1.00 98.19 338 VAL A CA 1
ATOM 2646 C C . VAL A 1 338 ? 0.810 -1.312 -12.697 1.00 98.19 338 VAL A C 1
ATOM 2648 O O . VAL A 1 338 ? 1.131 -0.888 -11.588 1.00 98.19 338 VAL A O 1
ATOM 2651 N N . ARG A 1 339 ? 1.402 -0.875 -13.814 1.00 97.94 339 ARG A N 1
ATOM 2652 C CA . ARG A 1 339 ? 2.401 0.203 -13.798 1.00 97.94 339 ARG A CA 1
ATOM 2653 C C . ARG A 1 339 ? 1.816 1.480 -13.190 1.00 97.94 339 ARG A C 1
ATOM 2655 O O . ARG A 1 339 ? 2.443 2.067 -12.316 1.00 97.94 339 ARG A O 1
ATOM 2662 N N . ALA A 1 340 ? 0.606 1.870 -13.593 1.00 97.00 340 ALA A N 1
ATOM 2663 C CA . ALA A 1 340 ? -0.086 3.033 -13.041 1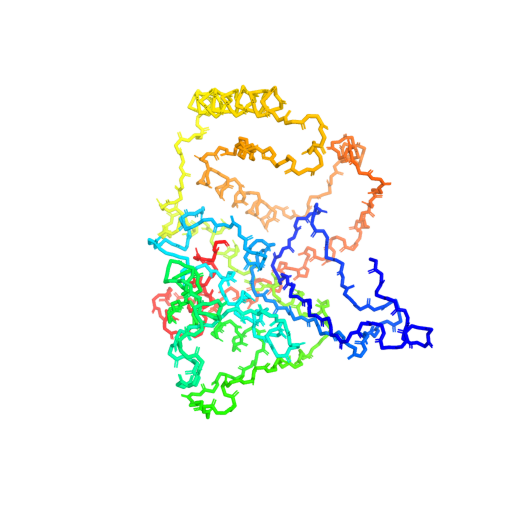.00 97.00 340 ALA A CA 1
ATOM 2664 C C . ALA A 1 340 ? -0.452 2.861 -11.556 1.00 97.00 340 ALA A C 1
ATOM 2666 O O . ALA A 1 340 ? -0.412 3.834 -10.808 1.00 97.00 340 ALA A O 1
ATOM 2667 N N . LEU A 1 341 ? -0.774 1.639 -11.109 1.00 97.31 341 LEU A N 1
ATOM 2668 C CA . LEU A 1 341 ? -0.938 1.328 -9.687 1.00 97.31 341 LEU A CA 1
ATOM 2669 C C . LEU A 1 341 ? 0.362 1.604 -8.930 1.00 97.31 341 LEU A C 1
ATOM 2671 O O . LEU A 1 341 ? 0.340 2.236 -7.887 1.00 97.31 341 LEU A O 1
ATOM 2675 N N . PHE A 1 342 ? 1.499 1.144 -9.445 1.00 97.12 342 PHE A N 1
ATOM 2676 C CA . PHE A 1 342 ? 2.790 1.318 -8.779 1.00 97.12 342 PHE A CA 1
ATOM 2677 C C . PHE A 1 342 ? 3.286 2.767 -8.797 1.00 97.12 342 PHE A C 1
ATOM 2679 O O . PHE A 1 342 ? 3.871 3.204 -7.809 1.00 97.12 342 PHE A O 1
ATOM 2686 N N . ASP A 1 343 ? 3.003 3.514 -9.867 1.00 95.75 343 ASP A N 1
ATOM 2687 C CA . ASP A 1 343 ? 3.310 4.945 -9.960 1.00 95.75 343 ASP A CA 1
ATOM 2688 C C . ASP A 1 343 ? 2.498 5.788 -8.951 1.00 95.75 343 ASP A C 1
ATOM 2690 O O . ASP A 1 343 ? 2.974 6.833 -8.522 1.00 95.75 343 ASP A O 1
ATOM 2694 N N . ASP A 1 344 ? 1.287 5.367 -8.569 1.00 87.69 344 ASP A N 1
ATOM 2695 C CA . ASP A 1 344 ? 0.312 6.242 -7.889 1.00 87.69 344 ASP A CA 1
ATOM 2696 C C . ASP A 1 344 ? -0.261 5.673 -6.575 1.00 87.69 344 ASP A C 1
ATOM 2698 O O . ASP A 1 344 ? -1.156 6.283 -5.990 1.00 87.69 344 ASP A O 1
ATOM 2702 N N . ARG A 1 345 ? 0.240 4.524 -6.096 1.00 76.06 345 ARG A N 1
ATOM 2703 C CA . ARG A 1 345 ? -0.122 3.936 -4.788 1.00 76.06 345 ARG A CA 1
ATOM 2704 C C . ARG A 1 345 ? 0.624 4.636 -3.645 1.00 76.06 345 ARG A C 1
ATOM 2706 O O . ARG A 1 345 ? 1.857 4.583 -3.615 1.00 76.06 345 ARG A O 1
ATOM 2713 N N . ALA A 1 346 ? -0.107 5.345 -2.788 1.00 55.41 346 ALA A N 1
ATOM 2714 C CA . ALA A 1 346 ? 0.444 6.063 -1.638 1.00 55.41 346 ALA A CA 1
ATOM 2715 C C . ALA A 1 346 ? 1.011 5.090 -0.609 1.00 55.41 346 ALA A C 1
ATOM 2717 O O . ALA A 1 346 ? 0.186 4.360 -0.016 1.00 55.41 346 ALA A O 1
#

Sequence (346 aa):
MELPDDETYGGLIKKCVHLVSGHEQRLCFPLDSVRRANGKYPPCAIEVVYPGMHSDIGGGYPPGEQGKGNAEHDGHLLSQIVLHDMYSAAFNCGAPLKVPKQALPEKFKSQSWRVIPLDLDSQFFVSEVLSARFNAWRELTLGQTTPKTFDPEAASHYEPPAAGGSLETVIAEQMAWITAWRIDRYARGSMLKTPFYQRATNTEALPAARKAAEVIRDKEQEKVLSARQNQIANQSPDRMDELVLQPGVKDFDPKMDQTQLFDAAKEFGKDYHDGYRIPDNLAQLVLDTVLQPVIFVLNTDDEAQEYRRMKRDGEARVAVLFPDAGEASNAEQPAGLVRALFDDRA